Protein AF-A0A0P9V707-F1 (afdb_monomer_lite)

Structure (mmCIF, N/CA/C/O backbone):
data_AF-A0A0P9V707-F1
#
_entry.id   AF-A0A0P9V707-F1
#
loop_
_atom_site.group_PDB
_atom_site.id
_atom_site.type_symbol
_atom_site.label_atom_id
_atom_site.label_alt_id
_atom_site.label_comp_id
_atom_site.label_asym_id
_atom_site.label_entity_id
_atom_site.label_seq_id
_atom_site.pdbx_PDB_ins_code
_atom_site.Cartn_x
_atom_site.Cartn_y
_atom_site.Cartn_z
_atom_site.occupancy
_atom_site.B_iso_or_equiv
_atom_site.auth_seq_id
_atom_site.auth_comp_id
_atom_site.auth_asym_id
_atom_site.auth_atom_id
_atom_site.pdbx_PDB_model_num
ATOM 1 N N . MET A 1 1 ? -12.003 -4.821 23.068 1.00 91.75 1 MET A N 1
ATOM 2 C CA . MET A 1 1 ? -12.673 -5.001 24.377 1.00 91.75 1 MET A CA 1
ATOM 3 C C . MET A 1 1 ? -11.813 -5.933 25.194 1.00 91.75 1 MET A C 1
ATOM 5 O O . MET A 1 1 ? -11.559 -7.042 24.740 1.00 91.75 1 MET A O 1
ATOM 9 N N . TRP A 1 2 ? -11.342 -5.478 26.345 1.00 95.31 2 TRP A N 1
ATOM 10 C CA . TRP A 1 2 ? -10.445 -6.241 27.209 1.00 95.31 2 TRP A CA 1
ATOM 11 C C . TRP A 1 2 ? -11.235 -6.657 28.450 1.00 95.31 2 TRP A C 1
ATOM 13 O O . TRP A 1 2 ? -11.567 -5.809 29.276 1.00 95.31 2 TRP A O 1
ATOM 23 N N . LEU A 1 3 ? -11.632 -7.931 28.510 1.00 96.44 3 LEU A N 1
ATOM 24 C CA . LEU A 1 3 ? -12.483 -8.470 29.575 1.00 96.44 3 LEU A CA 1
ATOM 25 C C . LEU A 1 3 ? -11.678 -8.674 30.863 1.00 96.44 3 LEU A C 1
ATOM 27 O O . LEU A 1 3 ? -10.551 -9.163 30.809 1.00 96.44 3 LEU A O 1
ATOM 31 N N . ASP A 1 4 ? -12.280 -8.357 32.008 1.00 97.06 4 ASP A N 1
ATOM 32 C CA . ASP A 1 4 ? -11.715 -8.641 33.326 1.00 97.06 4 ASP A CA 1
ATOM 33 C C . ASP A 1 4 ? -12.322 -9.949 33.874 1.00 97.06 4 ASP A C 1
ATOM 35 O O . ASP A 1 4 ? -13.509 -9.981 34.223 1.00 97.06 4 ASP A O 1
ATOM 39 N N . PRO A 1 5 ? -11.544 -11.046 33.953 1.00 95.62 5 PRO A N 1
ATOM 40 C CA . PRO A 1 5 ? -12.063 -12.341 34.379 1.00 95.62 5 PRO A CA 1
ATOM 41 C C . PRO A 1 5 ? -12.534 -12.345 35.841 1.00 95.62 5 PRO A C 1
ATOM 43 O O . PRO A 1 5 ? -13.481 -13.061 36.165 1.00 95.62 5 PRO A O 1
ATOM 46 N N . ALA A 1 6 ? -11.934 -11.532 36.718 1.00 96.00 6 ALA A N 1
ATOM 47 C CA . ALA A 1 6 ? -12.340 -11.457 38.119 1.00 96.00 6 ALA A CA 1
ATOM 48 C C . ALA A 1 6 ? -13.703 -10.765 38.255 1.00 96.00 6 ALA A C 1
ATOM 50 O O . ALA A 1 6 ? -14.586 -11.253 38.963 1.00 96.00 6 ALA A O 1
ATOM 51 N N . LYS A 1 7 ? -13.910 -9.664 37.521 1.00 94.44 7 LYS A N 1
ATOM 52 C CA . LYS A 1 7 ? -15.205 -8.965 37.504 1.00 94.44 7 LYS A CA 1
ATOM 53 C C . LYS A 1 7 ? -16.296 -9.803 36.851 1.00 94.44 7 LYS A C 1
ATOM 55 O O . LYS A 1 7 ? -17.400 -9.859 37.383 1.00 94.44 7 LYS A O 1
ATOM 60 N N . LEU A 1 8 ? -15.991 -10.497 35.753 1.00 94.31 8 LEU A N 1
ATOM 61 C CA . LEU A 1 8 ? -16.928 -11.436 35.130 1.00 94.31 8 LEU A CA 1
ATOM 62 C C . LEU A 1 8 ? -17.398 -12.506 36.125 1.00 94.31 8 LEU A C 1
ATOM 64 O O . LEU A 1 8 ? -18.603 -12.714 36.268 1.00 94.31 8 LEU A O 1
ATOM 68 N N . ASN A 1 9 ? -16.472 -13.110 36.876 1.00 94.56 9 ASN A N 1
ATOM 69 C CA . ASN A 1 9 ? -16.807 -14.114 37.885 1.00 94.56 9 ASN A CA 1
ATOM 70 C C . ASN A 1 9 ? -17.703 -13.554 39.008 1.00 94.56 9 ASN A C 1
ATOM 72 O O . ASN A 1 9 ? -18.677 -14.200 39.389 1.00 94.56 9 ASN A O 1
ATOM 76 N N . ASN A 1 10 ? -17.440 -12.331 39.487 1.00 92.88 10 ASN A N 1
ATOM 77 C CA . ASN A 1 10 ? -18.252 -11.689 40.533 1.00 92.88 10 ASN A CA 1
ATOM 78 C C . ASN A 1 10 ? -19.725 -11.507 40.131 1.00 92.88 10 ASN A C 1
ATOM 80 O O . ASN A 1 10 ? -20.610 -11.620 40.976 1.00 92.88 10 ASN A O 1
ATOM 84 N N . PHE A 1 11 ? -20.001 -11.271 38.845 1.00 92.25 11 PHE A N 1
ATOM 85 C CA . PHE A 1 11 ? -21.366 -11.142 38.322 1.00 92.25 11 PHE A CA 1
ATOM 86 C C . PHE A 1 11 ? -21.957 -12.463 37.786 1.00 92.25 11 PHE A C 1
ATOM 88 O O . PHE A 1 11 ? -23.084 -12.471 37.274 1.00 92.25 11 PHE A O 1
ATOM 95 N N . GLN A 1 12 ? -21.223 -13.576 37.930 1.00 93.06 12 GLN A N 1
ATOM 96 C CA . GLN A 1 12 ? -21.503 -14.883 37.318 1.00 93.06 12 GLN A CA 1
ATOM 97 C C . GLN A 1 12 ? -21.740 -14.784 35.803 1.00 93.06 12 GLN A C 1
ATOM 99 O O . GLN A 1 12 ? -22.711 -15.326 35.278 1.00 93.06 12 GLN A O 1
ATOM 104 N N . LEU A 1 13 ? -20.877 -14.037 35.115 1.00 94.88 13 LEU A N 1
ATOM 105 C CA . LEU A 1 13 ? -20.903 -13.860 33.667 1.00 94.88 13 LEU A CA 1
ATOM 106 C C . LEU A 1 13 ? -19.722 -14.580 33.021 1.00 94.88 13 LEU A C 1
ATOM 108 O O . LEU A 1 13 ? -18.631 -14.670 33.583 1.00 94.88 13 LEU A O 1
ATOM 112 N N . THR A 1 14 ? -19.929 -15.047 31.798 1.00 95.94 14 THR A N 1
ATOM 113 C CA . THR A 1 14 ? -18.905 -15.678 30.967 1.00 95.94 14 THR A CA 1
ATOM 114 C C . THR A 1 14 ? -18.600 -14.825 29.731 1.00 95.94 14 THR A C 1
ATOM 116 O O . THR A 1 14 ? -19.408 -13.981 29.327 1.00 95.94 14 THR A O 1
ATOM 119 N N . PRO A 1 15 ? -17.465 -15.058 29.046 1.00 95.88 15 PRO A N 1
ATOM 120 C CA . PRO A 1 15 ? -17.210 -14.439 27.744 1.00 95.88 15 PRO A CA 1
ATOM 121 C C . PRO A 1 15 ? -18.298 -14.735 26.695 1.00 95.88 15 PRO A C 1
ATOM 123 O O . PRO A 1 15 ? -18.502 -13.937 25.779 1.00 95.88 15 PRO A O 1
ATOM 126 N N . VAL A 1 16 ? -19.015 -15.859 26.827 1.00 96.50 16 VAL A N 1
ATOM 127 C CA . VAL A 1 16 ? -20.132 -16.222 25.942 1.00 96.50 16 VAL A CA 1
ATOM 128 C C . VAL A 1 16 ? -21.313 -15.273 26.143 1.00 96.50 16 VAL A C 1
ATOM 130 O O . VAL A 1 16 ? -21.873 -14.795 25.158 1.00 96.50 16 VAL A O 1
ATOM 133 N N . ASP A 1 17 ? -21.638 -14.925 27.390 1.00 95.31 17 ASP A N 1
ATOM 134 C CA . ASP A 1 17 ? -22.709 -13.970 27.702 1.00 95.31 17 ASP A CA 1
ATOM 135 C C . ASP A 1 17 ? -22.404 -12.591 27.118 1.00 95.31 17 ASP A C 1
ATOM 137 O O . ASP A 1 17 ? -23.260 -11.967 26.490 1.00 95.31 17 ASP A O 1
ATOM 141 N N . VAL A 1 18 ? -21.147 -12.151 27.237 1.00 95.88 18 VAL A N 1
ATOM 142 C CA . VAL A 1 18 ? -20.686 -10.891 26.644 1.00 95.88 18 VAL A CA 1
ATOM 143 C C . VAL A 1 18 ? -20.820 -10.916 25.120 1.00 95.88 18 VAL A C 1
ATOM 145 O O . VAL A 1 18 ? -21.395 -9.996 24.536 1.00 95.88 18 VAL A O 1
ATOM 148 N N . LYS A 1 19 ? -20.347 -11.983 24.463 1.00 96.38 19 LYS A N 1
ATOM 149 C CA . LYS A 1 19 ? -20.482 -12.154 23.007 1.00 96.38 19 LYS A CA 1
ATOM 150 C C . LYS A 1 19 ? -21.950 -12.103 22.567 1.00 96.38 19 LYS A C 1
ATOM 152 O O . LYS A 1 19 ? -22.272 -11.423 21.589 1.00 96.38 19 LYS A O 1
ATOM 157 N N . ASN A 1 20 ? -22.834 -12.798 23.280 1.00 96.44 20 ASN A N 1
ATOM 158 C CA . ASN A 1 20 ? -24.262 -12.841 22.973 1.00 96.44 20 ASN A CA 1
ATOM 159 C C . ASN A 1 20 ? -24.915 -11.464 23.142 1.00 96.44 20 ASN A C 1
ATOM 161 O O . ASN A 1 20 ? -25.634 -11.018 22.249 1.00 96.44 20 ASN A O 1
ATOM 165 N N . ALA A 1 21 ? -24.606 -10.752 24.230 1.00 95.44 21 ALA A N 1
ATOM 166 C CA . ALA A 1 21 ? -25.118 -9.409 24.479 1.00 95.44 21 ALA A CA 1
ATOM 167 C C . ALA A 1 21 ? -24.695 -8.413 23.388 1.00 95.44 21 ALA A C 1
ATOM 169 O O . ALA A 1 21 ? -25.530 -7.655 22.891 1.00 95.44 21 ALA A O 1
ATOM 170 N N . ILE A 1 22 ? -23.427 -8.457 22.961 1.00 94.88 22 ILE A N 1
ATOM 171 C CA . ILE A 1 22 ? -22.922 -7.620 21.865 1.00 94.88 22 ILE A CA 1
ATOM 172 C C . ILE A 1 22 ? -23.641 -7.952 20.559 1.00 94.88 22 ILE A C 1
ATOM 174 O O . ILE A 1 22 ? -24.108 -7.045 19.875 1.00 94.88 22 ILE A O 1
ATOM 178 N N . THR A 1 23 ? -23.769 -9.236 20.223 1.00 94.44 23 THR A N 1
ATOM 179 C CA . THR A 1 23 ? -24.415 -9.671 18.973 1.00 94.44 23 THR A CA 1
ATOM 180 C C . THR A 1 23 ? -25.894 -9.278 18.932 1.00 94.44 23 THR A C 1
ATOM 182 O O . THR A 1 23 ? -26.398 -8.918 17.875 1.00 94.44 23 THR A O 1
ATOM 185 N N . ALA A 1 24 ? -26.585 -9.296 20.076 1.00 93.50 24 ALA A N 1
ATOM 186 C CA . ALA A 1 24 ? -27.997 -8.932 20.175 1.00 93.50 24 ALA A CA 1
ATOM 187 C C . ALA A 1 24 ? -28.253 -7.413 20.155 1.00 93.50 24 ALA A C 1
ATOM 189 O O . ALA A 1 24 ? -29.315 -6.973 19.713 1.00 93.50 24 ALA A O 1
ATOM 190 N N . GLN A 1 25 ? -27.314 -6.602 20.655 1.00 94.06 25 GLN A N 1
ATOM 191 C CA . GLN A 1 25 ? -27.505 -5.152 20.805 1.00 94.06 25 GLN A CA 1
ATOM 192 C C . GLN A 1 25 ? -26.803 -4.322 19.727 1.00 94.06 25 GLN A C 1
ATOM 194 O O . GLN A 1 25 ? -27.284 -3.240 19.401 1.00 94.06 25 GLN A O 1
ATOM 199 N N . ASN A 1 26 ? -25.723 -4.825 19.127 1.00 94.38 26 ASN A N 1
ATOM 200 C CA . ASN A 1 26 ? -25.044 -4.190 17.998 1.00 94.38 26 ASN A CA 1
ATOM 201 C C . ASN A 1 26 ? -25.604 -4.698 16.658 1.00 94.38 26 ASN A C 1
ATOM 203 O O . ASN A 1 26 ? -24.919 -5.365 15.880 1.00 94.38 26 ASN A O 1
ATOM 207 N N . VAL A 1 27 ? -26.876 -4.397 16.399 1.00 91.81 27 VAL A N 1
ATOM 208 C CA . VAL A 1 27 ? -27.614 -4.862 15.217 1.00 91.81 27 VAL A CA 1
ATOM 209 C C . VAL A 1 27 ? -28.066 -3.700 14.344 1.00 91.81 27 VAL A C 1
ATOM 211 O O . VAL A 1 27 ? -28.299 -2.595 14.825 1.00 91.81 27 VAL A O 1
ATOM 214 N N . GLN A 1 28 ? -28.224 -3.970 13.049 1.00 89.31 28 GLN A N 1
ATOM 215 C CA . GLN A 1 28 ? -28.892 -3.067 12.118 1.00 89.31 28 GLN A CA 1
ATOM 216 C C . GLN A 1 28 ? -30.263 -3.656 11.789 1.00 89.31 28 GLN A C 1
ATOM 218 O O . GLN A 1 28 ? -30.340 -4.718 11.175 1.00 89.31 28 GLN A O 1
ATOM 223 N N . VAL A 1 29 ? -31.338 -2.979 12.196 1.00 88.44 29 VAL A N 1
ATOM 224 C CA . VAL A 1 29 ? -32.714 -3.442 11.969 1.00 88.44 29 VAL A CA 1
ATOM 225 C C . VAL A 1 29 ? -33.382 -2.570 10.911 1.00 88.44 29 VAL A C 1
ATOM 227 O O . VAL A 1 29 ? -33.585 -1.373 11.118 1.00 88.44 29 VAL A O 1
ATOM 230 N N . SER A 1 30 ? -33.749 -3.176 9.779 1.00 85.94 30 SER A N 1
ATOM 231 C CA . SER A 1 30 ? -34.599 -2.523 8.780 1.00 85.94 30 SER A CA 1
ATOM 232 C C . SER A 1 30 ? -36.039 -2.510 9.282 1.00 85.94 30 SER A C 1
ATOM 234 O O . SER A 1 30 ? -36.597 -3.567 9.566 1.00 85.94 30 SER A O 1
ATOM 236 N N . SER A 1 31 ? -36.622 -1.320 9.432 1.00 89.19 31 SER A N 1
ATOM 237 C CA . SER A 1 31 ? -37.960 -1.146 10.023 1.00 89.19 31 SER A CA 1
ATOM 238 C C . SER A 1 31 ? -39.034 -0.765 8.998 1.00 89.19 31 SER A C 1
ATOM 240 O O . SER A 1 31 ? -40.167 -0.484 9.372 1.00 89.19 31 SER A O 1
ATOM 242 N N . GLY A 1 32 ? -38.702 -0.785 7.704 1.00 89.56 32 GLY A N 1
ATOM 243 C CA . GLY A 1 32 ? -39.641 -0.474 6.627 1.00 89.56 32 GLY A CA 1
ATOM 244 C C . GLY A 1 32 ? -39.953 1.020 6.504 1.00 89.56 32 GLY A C 1
ATOM 245 O O . GLY A 1 32 ? -39.118 1.873 6.805 1.00 89.56 32 GLY A O 1
ATOM 246 N N . GLN A 1 33 ? -41.148 1.342 6.007 1.00 91.94 33 GLN A N 1
ATOM 247 C CA . GLN A 1 33 ? -41.580 2.715 5.736 1.00 91.94 33 GLN A CA 1
ATOM 248 C C . GLN A 1 33 ? -43.028 2.927 6.189 1.00 91.94 33 GLN A C 1
ATOM 250 O O . GLN A 1 33 ? -43.887 2.072 5.978 1.00 91.94 33 GLN A O 1
ATOM 255 N N . LEU A 1 34 ? -43.312 4.094 6.763 1.00 90.50 34 LEU A N 1
ATOM 256 C CA . LEU A 1 34 ? -44.667 4.606 6.942 1.00 90.50 34 LEU A CA 1
ATOM 257 C C . LEU A 1 34 ? -45.206 5.035 5.578 1.00 90.50 34 LEU A C 1
ATOM 259 O O . LEU A 1 34 ? -44.536 5.782 4.871 1.00 90.50 34 LEU A O 1
ATOM 263 N N . GLY A 1 35 ? -46.399 4.566 5.206 1.00 89.50 35 GLY A N 1
ATOM 264 C CA . GLY A 1 35 ? -46.999 4.881 3.904 1.00 89.50 35 GLY A CA 1
ATOM 265 C C . GLY A 1 35 ? -46.255 4.279 2.704 1.00 89.50 35 GLY A C 1
ATOM 266 O O . GLY A 1 35 ? -46.368 4.800 1.594 1.00 89.50 35 GLY A O 1
ATOM 267 N N . GLY A 1 36 ? -45.474 3.212 2.918 1.00 89.50 36 GLY A N 1
ATOM 268 C CA . GLY A 1 36 ? -44.902 2.398 1.843 1.00 89.50 36 GLY A CA 1
ATOM 269 C C . GLY A 1 36 ? -45.987 1.680 1.035 1.00 89.50 36 GLY A C 1
ATOM 270 O O . GLY A 1 36 ? -47.073 1.414 1.547 1.00 89.50 36 GLY A O 1
ATOM 271 N N . LEU A 1 37 ? -45.707 1.375 -0.233 1.00 88.00 37 LEU A N 1
ATOM 272 C CA . LEU A 1 37 ? -46.642 0.625 -1.073 1.00 88.00 37 LEU A CA 1
ATOM 273 C C . LEU A 1 37 ? -46.701 -0.858 -0.652 1.00 88.00 37 LEU A C 1
ATOM 275 O O . LEU A 1 37 ? -45.650 -1.431 -0.352 1.00 88.00 37 LEU A O 1
ATOM 279 N N . PRO A 1 38 ? -47.887 -1.499 -0.694 1.00 88.62 38 PRO A N 1
ATOM 280 C CA . PRO A 1 38 ? -49.196 -0.931 -1.043 1.00 88.62 38 PRO A CA 1
ATOM 281 C C . PRO A 1 38 ? -49.786 -0.071 0.091 1.00 88.62 38 PRO A C 1
ATOM 283 O O . PRO A 1 38 ? -49.844 -0.501 1.240 1.00 88.62 38 PRO A O 1
ATOM 286 N N . SER A 1 39 ? -50.251 1.137 -0.244 1.00 89.50 39 SER A N 1
ATOM 287 C CA . SER A 1 39 ? -50.796 2.112 0.710 1.00 89.50 39 SER A CA 1
ATOM 288 C C . SER A 1 39 ? -52.294 2.359 0.496 1.00 89.50 39 SER A C 1
ATOM 290 O O . SER A 1 39 ? -52.856 2.055 -0.557 1.00 89.50 39 SER A O 1
ATOM 292 N N . ILE A 1 40 ? -52.958 2.906 1.518 1.00 92.44 40 ILE A N 1
ATOM 293 C CA . ILE A 1 40 ? -54.360 3.333 1.427 1.00 92.44 40 ILE A CA 1
ATOM 294 C C . ILE A 1 40 ? -54.509 4.552 0.501 1.00 92.44 40 ILE A C 1
ATOM 296 O O . ILE A 1 40 ? -53.619 5.402 0.418 1.00 92.44 40 ILE A O 1
ATOM 300 N N . SER A 1 41 ? -55.651 4.658 -0.185 1.00 89.50 41 SER A N 1
ATOM 301 C CA . SER A 1 41 ? -55.933 5.790 -1.076 1.00 89.50 41 SER A CA 1
ATOM 302 C C . SER A 1 41 ? -55.980 7.106 -0.290 1.00 89.50 41 SER A C 1
ATOM 304 O O . SER A 1 41 ? -56.619 7.181 0.758 1.00 89.50 41 SER A O 1
ATOM 306 N N . GLY A 1 42 ? -55.287 8.135 -0.782 1.00 91.56 42 GLY A N 1
ATOM 307 C CA . GLY A 1 42 ? -55.150 9.427 -0.100 1.00 91.56 42 GLY A CA 1
ATOM 308 C C . GLY A 1 42 ? -53.981 9.532 0.892 1.00 91.56 42 GLY A C 1
ATOM 309 O O . GLY A 1 42 ? -53.845 10.573 1.533 1.00 91.56 42 GLY A O 1
ATOM 310 N N . GLN A 1 43 ? -53.116 8.513 1.016 1.00 92.38 43 GLN A N 1
ATOM 311 C CA . GLN A 1 43 ? -51.897 8.586 1.835 1.00 92.38 43 GLN A CA 1
ATOM 312 C C . GLN A 1 43 ? -50.942 9.679 1.315 1.00 92.38 43 GLN A C 1
ATOM 314 O O . GLN A 1 43 ? -50.370 9.541 0.237 1.00 92.38 43 GLN A O 1
ATOM 319 N N . GLN A 1 44 ? -50.742 10.748 2.096 1.00 91.19 44 GLN A N 1
ATOM 320 C CA . GLN A 1 44 ? -49.883 11.887 1.718 1.00 91.19 44 GLN A CA 1
ATOM 321 C C . GLN A 1 44 ? -48.440 11.788 2.238 1.00 91.19 44 GLN A C 1
ATOM 323 O O . GLN A 1 44 ? -47.547 12.427 1.688 1.00 91.19 44 GLN A O 1
ATOM 328 N N . LEU A 1 45 ? -48.199 11.005 3.297 1.00 91.31 45 LEU A N 1
ATOM 329 C CA . LEU A 1 45 ? -46.878 10.863 3.916 1.00 91.31 45 LEU A CA 1
ATOM 330 C C . LEU A 1 45 ? -46.259 9.507 3.574 1.00 91.31 45 LEU A C 1
ATOM 332 O O . LEU A 1 45 ? -46.828 8.470 3.916 1.00 91.31 45 LEU A O 1
ATOM 336 N N . ASN A 1 46 ? -45.065 9.526 2.985 1.00 92.62 46 ASN A N 1
ATOM 337 C CA . ASN A 1 46 ? -44.169 8.378 2.923 1.00 92.62 46 ASN A CA 1
ATOM 338 C C . ASN A 1 46 ? -42.869 8.724 3.662 1.00 92.62 46 ASN A C 1
ATOM 340 O O . ASN A 1 46 ? -42.224 9.720 3.337 1.00 92.62 46 ASN A O 1
ATOM 344 N N . ALA A 1 47 ? -42.507 7.938 4.676 1.00 92.12 47 ALA A N 1
ATOM 345 C CA . ALA A 1 47 ? -41.302 8.165 5.470 1.00 92.12 47 ALA A CA 1
ATOM 346 C C . ALA A 1 47 ? -40.633 6.842 5.850 1.00 92.12 47 ALA A C 1
ATOM 348 O O . ALA A 1 47 ? -41.293 5.906 6.294 1.00 92.12 47 ALA A O 1
ATOM 349 N N . THR A 1 48 ? -39.308 6.761 5.723 1.00 91.50 48 THR A N 1
ATOM 350 C CA . THR A 1 48 ? -38.556 5.560 6.121 1.00 91.50 48 THR A CA 1
ATOM 351 C C . THR A 1 48 ? -38.398 5.494 7.635 1.00 91.50 48 THR A C 1
ATOM 353 O O . THR A 1 48 ? -37.996 6.470 8.264 1.00 91.50 48 THR A O 1
ATOM 356 N N . ILE A 1 49 ? -38.691 4.334 8.222 1.00 91.12 49 ILE A N 1
ATOM 357 C CA . ILE A 1 49 ? -38.524 4.094 9.653 1.00 91.12 49 ILE A CA 1
ATOM 358 C C . ILE A 1 49 ? -37.085 3.641 9.888 1.00 91.12 49 ILE A C 1
ATOM 360 O O . ILE A 1 49 ? -36.647 2.599 9.393 1.00 91.12 49 ILE A O 1
ATOM 364 N N . ILE A 1 50 ? -36.349 4.424 10.671 1.00 87.50 50 ILE A N 1
ATOM 365 C CA . ILE A 1 50 ? -34.992 4.080 11.088 1.00 87.50 50 ILE A CA 1
ATOM 366 C C . ILE A 1 50 ? -35.088 3.303 12.402 1.00 87.50 50 ILE A C 1
ATOM 368 O O . ILE A 1 50 ? -35.477 3.848 13.433 1.00 87.50 50 ILE A O 1
ATOM 372 N N . GLY A 1 51 ? -34.768 2.010 12.339 1.00 84.88 51 GLY A N 1
ATOM 373 C CA . GLY A 1 51 ? -34.684 1.139 13.510 1.00 84.88 51 GLY A CA 1
ATOM 374 C C . GLY A 1 51 ? -33.361 1.280 14.260 1.00 84.88 51 GLY A C 1
ATOM 375 O O . GLY A 1 51 ? -32.603 2.230 14.063 1.00 84.88 51 GLY A O 1
ATOM 376 N N . LYS A 1 52 ? -33.048 0.287 15.101 1.00 82.25 52 LYS A N 1
ATOM 377 C CA . LYS A 1 52 ? -31.737 0.208 15.760 1.00 82.25 52 LYS A CA 1
ATOM 378 C C . LYS A 1 52 ? -30.616 0.164 14.719 1.00 82.25 52 LYS A C 1
ATOM 380 O O . LYS A 1 52 ? -30.685 -0.609 13.760 1.00 82.25 52 LYS A O 1
ATOM 385 N N . THR A 1 53 ? -29.595 0.981 14.943 1.00 88.81 53 THR A N 1
ATOM 386 C CA . THR A 1 53 ? -28.367 1.032 14.152 1.00 88.81 53 THR A CA 1
ATOM 387 C C . THR A 1 53 ? -27.200 0.449 14.939 1.00 88.81 53 THR A C 1
ATOM 389 O O . THR A 1 53 ? -27.241 0.346 16.168 1.00 88.81 53 THR A O 1
ATOM 392 N N . ARG A 1 54 ? -26.141 0.064 14.219 1.00 93.19 54 ARG A N 1
ATOM 393 C CA . ARG A 1 54 ? -24.898 -0.394 14.848 1.00 93.19 54 ARG A CA 1
ATOM 394 C C . ARG A 1 54 ? -24.299 0.688 15.744 1.00 93.19 54 ARG A C 1
ATOM 396 O O . ARG A 1 54 ? -24.350 1.875 15.425 1.00 93.19 54 ARG A O 1
ATOM 403 N N . LEU A 1 55 ? -23.682 0.241 16.831 1.00 94.19 55 LEU A N 1
ATOM 404 C CA . LEU A 1 55 ? -22.962 1.096 17.767 1.00 94.19 55 LEU A CA 1
ATOM 405 C C . LEU A 1 55 ? -21.688 1.631 17.097 1.00 94.19 55 LEU A C 1
ATOM 407 O O . LEU A 1 55 ? -21.015 0.912 16.358 1.00 94.19 55 LEU A O 1
ATOM 411 N N . GLN A 1 56 ? -21.360 2.891 17.364 1.00 93.75 56 GLN A N 1
ATOM 412 C CA . GLN A 1 56 ? -20.276 3.625 16.706 1.00 93.75 56 GLN A CA 1
ATOM 413 C C . GLN A 1 56 ? -19.185 4.089 17.673 1.00 93.75 56 GLN A C 1
ATOM 415 O O . GLN A 1 56 ? -18.046 4.284 17.258 1.00 93.75 56 GLN A O 1
ATOM 420 N N . THR A 1 57 ? -19.503 4.264 18.957 1.00 95.00 57 THR A N 1
ATOM 421 C CA . THR A 1 57 ? -18.558 4.814 19.940 1.00 95.00 57 THR A CA 1
ATOM 422 C C . THR A 1 57 ? -18.241 3.817 21.047 1.00 95.00 57 THR A C 1
ATOM 424 O O . THR A 1 57 ? -19.074 2.994 21.426 1.00 95.00 57 THR A O 1
ATOM 427 N N . ALA A 1 58 ? -17.038 3.913 21.620 1.00 94.62 58 ALA A N 1
ATOM 428 C CA . ALA A 1 58 ? -16.643 3.084 22.760 1.00 94.62 58 ALA A CA 1
ATOM 429 C C . ALA A 1 58 ? -17.613 3.229 23.947 1.00 94.62 58 ALA A C 1
ATOM 431 O O . ALA A 1 58 ? -17.896 2.253 24.634 1.00 94.62 58 ALA A O 1
ATOM 432 N N . GLU A 1 59 ? -18.181 4.420 24.148 1.00 94.44 59 GLU A N 1
ATOM 433 C CA . GLU A 1 59 ? -19.187 4.669 25.180 1.00 94.44 59 GLU A CA 1
ATOM 434 C C . GLU A 1 59 ? -20.492 3.900 24.923 1.00 94.44 59 GLU A C 1
ATOM 436 O O . GLU A 1 59 ? -21.040 3.283 25.838 1.00 94.44 59 GLU A O 1
ATOM 441 N N . GLN A 1 60 ? -20.967 3.870 23.674 1.00 94.62 60 GLN A N 1
ATOM 442 C CA . GLN A 1 60 ? -22.135 3.075 23.288 1.00 94.62 60 GLN A CA 1
ATOM 443 C C . GLN A 1 60 ? -21.898 1.580 23.528 1.00 94.62 60 GLN A C 1
ATOM 445 O O . GLN A 1 60 ? -22.760 0.910 24.094 1.00 94.62 60 GLN A O 1
ATOM 450 N N . PHE A 1 61 ? -20.713 1.068 23.181 1.00 95.81 61 PHE A N 1
ATOM 451 C CA . PHE A 1 61 ? -20.329 -0.311 23.497 1.00 95.81 61 PHE A CA 1
ATOM 452 C C . PHE A 1 61 ? -20.231 -0.555 25.010 1.00 95.81 61 PHE A C 1
ATOM 454 O O . PHE A 1 61 ? -20.719 -1.567 25.502 1.00 95.81 61 PHE A O 1
ATOM 461 N N . GLY A 1 62 ? -19.661 0.374 25.778 1.00 95.19 62 GLY A N 1
ATOM 462 C CA . GLY A 1 62 ? -19.576 0.271 27.238 1.00 95.19 62 GLY A CA 1
ATOM 463 C C . GLY A 1 62 ? -20.943 0.232 27.926 1.00 95.19 62 GLY A C 1
ATOM 464 O O . GLY A 1 62 ? -21.081 -0.369 28.991 1.00 95.19 62 GLY A O 1
ATOM 465 N N . ASN A 1 63 ? -21.963 0.824 27.304 1.00 95.81 63 ASN A N 1
ATOM 466 C CA . ASN A 1 63 ? -23.338 0.823 27.793 1.00 95.81 63 ASN A CA 1
ATOM 467 C C . ASN A 1 63 ? -24.164 -0.404 27.367 1.00 95.81 63 ASN A C 1
ATOM 469 O O . ASN A 1 63 ? -25.341 -0.467 27.722 1.00 95.81 63 ASN A O 1
ATOM 473 N N . ILE A 1 64 ? -23.571 -1.380 26.665 1.00 95.69 64 ILE A N 1
ATOM 474 C CA . ILE A 1 64 ? -24.236 -2.651 26.345 1.00 95.69 64 ILE A CA 1
ATOM 475 C C . ILE A 1 64 ? -24.688 -3.324 27.636 1.00 95.69 64 ILE A C 1
ATOM 477 O O . ILE A 1 64 ? -23.913 -3.500 28.578 1.00 95.69 64 ILE A O 1
ATOM 481 N N . PHE A 1 65 ? -25.957 -3.708 27.655 1.00 95.19 65 PHE A N 1
ATOM 482 C CA . PHE A 1 65 ? -26.592 -4.335 28.798 1.00 95.19 65 PHE A CA 1
ATOM 483 C C . PHE A 1 65 ? -26.211 -5.818 28.892 1.00 95.19 65 PHE A C 1
ATOM 485 O O . PHE A 1 65 ? -26.355 -6.534 27.903 1.00 95.19 65 PHE A O 1
ATOM 492 N N . LEU A 1 66 ? -25.751 -6.295 30.052 1.00 94.81 66 LEU A N 1
ATOM 493 C CA . LEU A 1 66 ? -25.391 -7.707 30.242 1.00 94.81 66 LEU A CA 1
ATOM 494 C C . LEU A 1 66 ? -26.424 -8.462 31.081 1.00 94.81 66 LEU A C 1
ATOM 496 O O . LEU A 1 66 ? -26.898 -9.514 30.661 1.00 94.81 66 LEU A O 1
ATOM 500 N N . LYS A 1 67 ? -26.777 -7.941 32.261 1.00 92.50 67 LYS A N 1
ATOM 501 C CA . LYS A 1 67 ? -27.644 -8.632 33.231 1.00 92.50 67 LYS A CA 1
ATOM 502 C C . LYS A 1 67 ? -28.313 -7.643 34.186 1.00 92.50 67 LYS A C 1
ATOM 504 O O . LYS A 1 67 ? -27.727 -6.615 34.517 1.00 92.50 67 LYS A O 1
ATOM 509 N N . VAL A 1 68 ? -29.529 -7.964 34.641 1.00 93.31 68 VAL A N 1
ATOM 510 C CA . VAL A 1 68 ? -30.153 -7.332 35.820 1.00 93.31 68 VAL A CA 1
ATOM 511 C C . VAL A 1 68 ? -29.929 -8.272 37.005 1.00 93.31 68 VAL A C 1
ATOM 513 O O . VAL A 1 68 ? -30.201 -9.469 36.894 1.00 93.31 68 VAL A O 1
ATOM 516 N N . ASN A 1 69 ? -29.428 -7.759 38.121 1.00 88.44 69 ASN A N 1
ATOM 517 C CA . ASN A 1 69 ? -29.312 -8.511 39.366 1.00 88.44 69 ASN A CA 1
ATOM 518 C C . ASN A 1 69 ? -30.667 -8.596 40.086 1.00 88.44 69 ASN A C 1
ATOM 520 O O . ASN A 1 69 ? -31.614 -7.876 39.773 1.00 88.44 69 ASN A O 1
ATOM 524 N N . THR A 1 70 ? -30.770 -9.471 41.083 1.00 86.81 70 THR A N 1
ATOM 525 C CA . THR A 1 70 ? -32.009 -9.674 41.857 1.00 86.81 70 THR A CA 1
ATOM 526 C C . THR A 1 70 ? -32.463 -8.437 42.634 1.00 86.81 70 THR A C 1
ATOM 528 O O . THR A 1 70 ? -33.636 -8.325 42.965 1.00 86.81 70 THR A O 1
ATOM 531 N N . ASP A 1 71 ? -31.551 -7.507 42.910 1.00 88.00 71 ASP A N 1
ATOM 532 C CA . ASP A 1 71 ? -31.808 -6.222 43.567 1.00 88.00 71 ASP A CA 1
ATOM 533 C C . ASP A 1 71 ? -32.229 -5.104 42.587 1.00 88.00 71 ASP A C 1
ATOM 535 O O . ASP A 1 71 ? -32.441 -3.966 42.998 1.00 88.00 71 ASP A O 1
ATOM 539 N N . GLY A 1 72 ? -32.342 -5.407 41.288 1.00 88.19 72 GLY A N 1
ATOM 540 C CA . GLY A 1 72 ? -32.657 -4.439 40.236 1.00 88.19 72 GLY A CA 1
ATOM 541 C C . GLY A 1 72 ? -31.449 -3.659 39.706 1.00 88.19 72 GLY A C 1
ATOM 542 O O . GLY A 1 72 ? -31.602 -2.874 38.766 1.00 88.19 72 GLY A O 1
ATOM 543 N N . SER A 1 73 ? -30.246 -3.879 40.250 1.00 90.50 73 SER A N 1
ATOM 544 C CA . SER A 1 73 ? -29.029 -3.260 39.722 1.00 90.50 73 SER A CA 1
ATOM 545 C C . SER A 1 73 ? -28.687 -3.811 38.333 1.00 90.50 73 SER A C 1
ATOM 547 O O . SER A 1 73 ? -28.920 -4.977 38.012 1.00 90.50 73 SER A O 1
ATOM 549 N N . GLN A 1 74 ? -28.169 -2.941 37.469 1.00 93.56 74 GLN A N 1
ATOM 550 C CA . GLN A 1 74 ? -27.877 -3.249 36.071 1.00 93.56 74 GLN A CA 1
ATOM 551 C C . GLN A 1 74 ? -26.376 -3.406 35.868 1.00 93.56 74 GLN A C 1
ATOM 553 O O . GLN A 1 74 ? -25.622 -2.489 36.180 1.00 93.56 74 GLN A O 1
ATOM 558 N N . VAL A 1 75 ? -25.962 -4.527 35.281 1.00 94.62 75 VAL A N 1
ATOM 559 C CA . VAL A 1 75 ? -24.574 -4.779 34.890 1.00 94.62 75 VAL A CA 1
ATOM 560 C C . VAL A 1 75 ? -24.414 -4.458 33.409 1.00 94.62 75 VAL A C 1
ATOM 562 O O . VAL A 1 75 ? -25.115 -5.014 32.557 1.00 94.62 75 VAL A O 1
ATOM 565 N N . ARG A 1 76 ? -23.486 -3.557 33.096 1.00 95.62 76 ARG A N 1
ATOM 566 C CA . ARG A 1 76 ? -23.134 -3.139 31.736 1.00 95.62 76 ARG A CA 1
ATOM 567 C C . ARG A 1 76 ? -21.750 -3.646 31.353 1.00 95.62 76 ARG A C 1
ATOM 569 O O . ARG A 1 76 ? -20.946 -4.025 32.201 1.00 95.62 76 ARG A O 1
ATOM 576 N N . LEU A 1 77 ? -21.435 -3.607 30.061 1.00 95.69 77 LEU A N 1
ATOM 577 C CA . LEU A 1 77 ? -20.139 -4.068 29.562 1.00 95.69 77 LEU A CA 1
ATOM 578 C C . LEU A 1 77 ? -18.957 -3.327 30.199 1.00 95.69 77 LEU A C 1
ATOM 580 O O . LEU A 1 77 ? -17.958 -3.957 30.534 1.00 95.69 77 LEU A O 1
ATOM 584 N N . LYS A 1 78 ? -19.088 -2.017 30.431 1.00 96.06 78 LYS A N 1
ATOM 585 C CA . LYS A 1 78 ? -18.063 -1.208 31.110 1.00 96.06 78 LYS A CA 1
ATOM 586 C C . LYS A 1 78 ? -17.752 -1.661 32.544 1.00 96.06 78 LYS A C 1
ATOM 588 O O . LYS A 1 78 ? -16.674 -1.360 33.048 1.00 96.06 78 LYS A O 1
ATOM 593 N N . ASP A 1 79 ? -18.668 -2.381 33.194 1.00 95.12 79 ASP A N 1
ATOM 594 C CA . ASP A 1 79 ? -18.487 -2.844 34.573 1.00 95.12 79 ASP A CA 1
ATOM 595 C C . ASP A 1 79 ? -17.601 -4.097 34.635 1.00 95.12 79 ASP A C 1
ATOM 597 O O . ASP A 1 79 ? -17.010 -4.382 35.672 1.00 95.12 79 ASP A O 1
ATOM 601 N N . VAL A 1 80 ? -17.458 -4.826 33.520 1.00 95.69 80 VAL A N 1
ATOM 602 C CA . VAL A 1 80 ? -16.699 -6.089 33.432 1.00 95.69 80 VAL A CA 1
ATOM 603 C C . VAL A 1 80 ? -15.596 -6.083 32.370 1.00 95.69 80 VAL A C 1
ATOM 605 O O . VAL A 1 80 ? -14.872 -7.067 32.227 1.00 95.69 80 VAL A O 1
ATOM 608 N N . ALA A 1 81 ? -15.455 -5.000 31.606 1.00 96.00 81 ALA A N 1
ATOM 609 C CA . ALA A 1 81 ? -14.477 -4.892 30.535 1.00 96.00 81 ALA A CA 1
ATOM 610 C C . ALA A 1 81 ? -14.043 -3.446 30.288 1.00 96.00 81 ALA A C 1
ATOM 612 O O . ALA A 1 81 ? -14.842 -2.513 30.362 1.00 96.00 81 ALA A O 1
ATOM 613 N N . THR A 1 82 ? -12.791 -3.276 29.869 1.00 96.25 82 THR A N 1
ATOM 614 C CA . THR A 1 82 ? -12.328 -2.020 29.280 1.00 96.25 82 THR A CA 1
ATOM 615 C C . THR A 1 82 ? -12.755 -1.978 27.814 1.00 96.25 82 THR A C 1
ATOM 617 O O . THR A 1 82 ? -12.503 -2.909 27.037 1.00 96.25 82 THR A O 1
ATOM 620 N N . VAL A 1 83 ? -13.413 -0.890 27.417 1.00 95.81 83 VAL A N 1
ATOM 621 C CA . VAL A 1 83 ? -13.895 -0.671 26.050 1.00 95.81 83 VAL A CA 1
ATOM 622 C C . VAL A 1 83 ? -13.177 0.534 25.463 1.00 95.81 83 VAL A C 1
ATOM 624 O O . VAL A 1 83 ? -13.150 1.604 26.059 1.00 95.81 83 VAL A O 1
ATOM 627 N N . GLY A 1 84 ? -12.591 0.355 24.286 1.00 94.56 84 GLY A N 1
ATOM 628 C CA . GLY A 1 84 ? -11.814 1.381 23.609 1.00 94.56 84 GLY A CA 1
ATOM 629 C C . GLY A 1 84 ? -11.435 0.939 22.205 1.00 94.56 84 GLY A C 1
ATOM 630 O O . GLY A 1 84 ? -11.580 -0.237 21.854 1.00 94.56 84 GLY A O 1
ATOM 631 N N . LEU A 1 85 ? -10.971 1.902 21.415 1.00 94.50 85 LEU A N 1
ATOM 632 C CA . LEU A 1 85 ? -10.380 1.644 20.110 1.00 94.50 85 LEU A CA 1
ATOM 633 C C . LEU A 1 85 ? -8.966 1.093 20.305 1.00 94.50 85 LEU A C 1
ATOM 635 O O . LEU A 1 85 ? -8.215 1.563 21.156 1.00 94.50 85 LEU A O 1
ATOM 639 N N . GLY A 1 86 ? -8.624 0.081 19.523 1.00 91.81 86 GLY A N 1
ATOM 640 C CA . GLY A 1 86 ? -7.330 -0.582 19.554 1.00 91.81 86 GLY A CA 1
ATOM 641 C C . GLY A 1 86 ? -7.060 -1.259 18.219 1.00 91.81 86 GLY A C 1
ATOM 642 O O . GLY A 1 86 ? -7.922 -1.263 17.338 1.00 91.81 86 GLY A O 1
ATOM 643 N N . ALA A 1 87 ? -5.865 -1.821 18.072 1.00 89.81 87 ALA A N 1
ATOM 644 C CA . ALA A 1 87 ? -5.535 -2.617 16.901 1.00 89.81 87 ALA A CA 1
ATOM 645 C C . ALA A 1 87 ? -6.344 -3.923 16.903 1.00 89.81 87 ALA A C 1
ATOM 647 O O . ALA A 1 87 ? -6.661 -4.468 17.963 1.00 89.81 87 ALA A O 1
ATOM 648 N N . GLU A 1 88 ? -6.655 -4.440 15.715 1.00 89.75 88 GLU A N 1
ATOM 649 C CA . GLU A 1 88 ? -7.237 -5.780 15.570 1.00 89.75 88 GLU A CA 1
ATOM 650 C C . GLU A 1 88 ? -6.271 -6.856 16.088 1.00 89.75 88 GLU A C 1
ATOM 652 O O . GLU A 1 88 ? -6.679 -7.806 16.754 1.00 89.75 88 GLU A O 1
ATOM 657 N N . ASN A 1 89 ? -4.976 -6.666 15.826 1.00 90.12 89 ASN A N 1
ATOM 658 C CA . ASN A 1 89 ? -3.895 -7.535 16.260 1.00 90.12 89 ASN A CA 1
ATOM 659 C C . ASN A 1 89 ? -2.664 -6.690 16.640 1.00 90.12 89 ASN A C 1
ATOM 661 O O . ASN A 1 89 ? -2.373 -5.685 15.996 1.00 90.12 89 ASN A O 1
ATOM 665 N N . TYR A 1 90 ? -1.945 -7.119 17.677 1.00 89.88 90 TYR A N 1
ATOM 666 C CA . TYR A 1 90 ? -0.734 -6.488 18.211 1.00 89.88 90 TYR A CA 1
ATOM 667 C C . TYR A 1 90 ? 0.546 -7.290 17.900 1.00 89.88 90 TYR A C 1
ATOM 669 O O . TYR A 1 90 ? 1.585 -7.065 18.511 1.00 89.88 90 TYR A O 1
ATOM 677 N N . SER A 1 91 ? 0.491 -8.250 16.969 1.00 88.50 91 SER A N 1
ATOM 678 C CA . SER A 1 91 ? 1.616 -9.132 16.622 1.00 88.50 91 SER A CA 1
ATOM 679 C C . SER A 1 91 ? 2.757 -8.447 15.873 1.00 88.50 91 SER A C 1
ATOM 681 O O . SER A 1 91 ? 3.819 -9.042 15.709 1.00 88.50 91 SER A O 1
ATOM 683 N N . THR A 1 92 ? 2.537 -7.239 15.359 1.00 85.94 92 THR A N 1
ATOM 684 C CA . THR A 1 92 ? 3.513 -6.524 14.539 1.00 85.94 92 THR A CA 1
ATOM 685 C C . THR A 1 92 ? 3.701 -5.124 15.091 1.00 85.94 92 THR A C 1
ATOM 687 O O . THR A 1 92 ? 2.760 -4.335 15.113 1.00 85.94 92 THR A O 1
ATOM 690 N N . ASP A 1 93 ? 4.929 -4.825 15.499 1.00 88.12 93 ASP A N 1
ATOM 691 C CA . ASP A 1 93 ? 5.375 -3.471 15.800 1.00 88.12 93 ASP A CA 1
ATOM 692 C C . ASP A 1 93 ? 6.173 -2.950 14.601 1.00 88.12 93 ASP A C 1
ATOM 694 O O . ASP A 1 93 ? 7.108 -3.602 14.138 1.00 88.12 93 ASP A O 1
ATOM 698 N N . SER A 1 94 ? 5.750 -1.823 14.035 1.00 89.56 94 SER A N 1
ATOM 699 C CA . SER A 1 94 ? 6.361 -1.231 12.843 1.00 89.56 94 SER A CA 1
ATOM 700 C C . SER A 1 94 ? 6.973 0.111 13.201 1.00 89.56 94 SER A C 1
ATOM 702 O O . SER A 1 94 ? 6.311 0.998 13.738 1.00 89.56 94 SER A O 1
ATOM 704 N N . GLN A 1 95 ? 8.255 0.261 12.888 1.00 92.94 95 GLN A N 1
ATOM 705 C CA . GLN A 1 95 ? 9.008 1.474 13.165 1.00 92.94 95 GLN A CA 1
ATOM 706 C C . GLN A 1 95 ? 9.801 1.897 11.933 1.00 92.94 95 GLN A C 1
ATOM 708 O O . GLN A 1 95 ? 10.256 1.064 11.150 1.00 92.94 95 GLN A O 1
ATOM 713 N N . PHE A 1 96 ? 9.980 3.203 11.782 1.00 93.25 96 PHE A N 1
ATOM 714 C CA . PHE A 1 96 ? 10.851 3.802 10.780 1.00 93.25 96 PHE A CA 1
ATOM 715 C C . PHE A 1 96 ? 11.774 4.794 11.487 1.00 93.25 96 PHE A C 1
ATOM 717 O O . PHE A 1 96 ? 11.294 5.695 12.176 1.00 93.25 96 PHE A O 1
ATOM 724 N N . ASP A 1 97 ? 13.090 4.589 11.383 1.00 91.19 97 ASP A N 1
ATOM 725 C CA . ASP A 1 97 ? 14.116 5.354 12.110 1.00 91.19 97 ASP A CA 1
ATOM 726 C C . ASP A 1 97 ? 13.830 5.496 13.622 1.00 91.19 97 ASP A C 1
ATOM 728 O O . ASP A 1 97 ? 13.957 6.573 14.209 1.00 91.19 97 ASP A O 1
ATOM 732 N N . GLY A 1 98 ? 13.382 4.406 14.257 1.00 91.81 98 GLY A N 1
ATOM 733 C CA . GLY A 1 98 ? 13.062 4.359 15.692 1.00 91.81 98 GLY A CA 1
ATOM 734 C C . GLY A 1 98 ? 11.789 5.111 16.103 1.00 91.81 98 GLY A C 1
ATOM 735 O O . GLY A 1 98 ? 11.533 5.276 17.294 1.00 91.81 98 GLY A O 1
ATOM 736 N N . LYS A 1 99 ? 10.986 5.587 15.142 1.00 92.69 99 LYS A N 1
ATOM 737 C CA . LYS A 1 99 ? 9.688 6.234 15.387 1.00 92.69 99 LYS A CA 1
ATOM 738 C C . LYS A 1 99 ? 8.538 5.295 15.006 1.00 92.69 99 LYS A C 1
ATOM 740 O O . LYS A 1 99 ? 8.689 4.554 14.032 1.00 92.69 99 LYS A O 1
ATOM 745 N N . PRO A 1 100 ? 7.385 5.348 15.706 1.00 92.44 100 PRO A N 1
ATOM 746 C CA . PRO A 1 100 ? 6.206 4.569 15.335 1.00 92.44 100 PRO A CA 1
ATOM 747 C C . PRO A 1 100 ? 5.803 4.837 13.887 1.00 92.44 100 PRO A C 1
ATOM 749 O O . PRO A 1 100 ? 5.650 5.992 13.483 1.00 92.44 100 PRO A O 1
ATOM 752 N N . ALA A 1 101 ? 5.636 3.773 13.112 1.00 94.19 101 ALA A N 1
ATOM 753 C CA . ALA A 1 101 ? 5.308 3.856 11.701 1.00 94.19 101 ALA A CA 1
ATOM 754 C C . ALA A 1 101 ? 4.267 2.804 11.320 1.00 94.19 101 ALA A C 1
ATOM 756 O O . ALA A 1 101 ? 4.073 1.793 11.987 1.00 94.19 101 ALA A O 1
ATOM 757 N N . SER A 1 102 ? 3.602 3.043 10.199 1.00 92.88 102 SER A N 1
ATOM 758 C CA . SER A 1 102 ? 2.803 2.039 9.508 1.00 92.88 102 SER A CA 1
ATOM 759 C C . SER A 1 102 ? 3.207 2.043 8.040 1.00 92.88 102 SER A C 1
ATOM 761 O O . SER A 1 102 ? 3.856 2.982 7.572 1.00 92.88 102 SER A O 1
ATOM 763 N N . GLY A 1 103 ? 2.865 0.987 7.312 1.00 92.19 103 GLY A N 1
ATOM 764 C CA . GLY A 1 103 ? 3.314 0.824 5.940 1.00 92.19 103 GLY A CA 1
ATOM 765 C C . GLY A 1 103 ? 2.375 -0.026 5.108 1.00 92.19 103 GLY A C 1
ATOM 766 O O . GLY A 1 103 ? 1.606 -0.838 5.619 1.00 92.19 103 GLY A O 1
ATOM 767 N N . LEU A 1 104 ? 2.478 0.164 3.796 1.00 93.56 104 LEU A N 1
ATOM 768 C CA . LEU A 1 104 ? 1.809 -0.647 2.793 1.00 93.56 104 LEU A CA 1
ATOM 769 C C . LEU A 1 104 ? 2.874 -1.314 1.928 1.00 93.56 104 LEU A C 1
ATOM 771 O O . LEU A 1 104 ? 3.672 -0.640 1.277 1.00 93.56 104 LEU A O 1
ATOM 775 N N . ALA A 1 105 ? 2.878 -2.644 1.918 1.00 92.50 105 ALA A N 1
ATOM 776 C CA . ALA A 1 105 ? 3.712 -3.415 1.010 1.00 92.50 105 ALA A CA 1
ATOM 777 C C . ALA A 1 105 ? 2.996 -3.535 -0.338 1.00 92.50 105 ALA A C 1
ATOM 779 O O . ALA A 1 105 ? 2.025 -4.281 -0.474 1.00 92.50 105 ALA A O 1
ATOM 780 N N . ILE A 1 106 ? 3.471 -2.790 -1.334 1.00 94.31 106 ILE A N 1
ATOM 781 C CA . ILE A 1 106 ? 2.865 -2.771 -2.663 1.00 94.31 106 ILE A CA 1
ATOM 782 C C . ILE A 1 106 ? 3.576 -3.788 -3.550 1.00 94.31 106 ILE A C 1
ATOM 784 O O . ILE A 1 106 ? 4.798 -3.773 -3.683 1.00 94.31 106 ILE A O 1
ATOM 788 N N . LYS A 1 107 ? 2.796 -4.678 -4.163 1.00 93.38 107 LYS A N 1
ATOM 789 C CA . LYS A 1 107 ? 3.284 -5.656 -5.137 1.00 93.38 107 LYS A CA 1
ATOM 790 C C . LYS A 1 107 ? 2.746 -5.309 -6.513 1.00 93.38 107 LYS A C 1
ATOM 792 O O . LYS A 1 107 ? 1.581 -4.944 -6.655 1.00 93.38 107 LYS A O 1
ATOM 797 N N . LEU A 1 108 ? 3.606 -5.439 -7.515 1.00 93.12 108 LEU A N 1
ATOM 798 C CA . LEU A 1 108 ? 3.237 -5.215 -8.903 1.00 93.12 108 LEU A CA 1
ATOM 799 C C . LEU A 1 108 ? 2.274 -6.313 -9.368 1.00 93.12 108 LEU A C 1
ATOM 801 O O . LEU A 1 108 ? 2.514 -7.497 -9.124 1.00 93.12 108 LEU A O 1
ATOM 805 N N . ALA A 1 109 ? 1.191 -5.918 -10.033 1.00 93.75 109 ALA A N 1
ATOM 806 C CA . ALA A 1 109 ? 0.289 -6.863 -10.678 1.00 93.75 109 ALA A CA 1
ATOM 807 C C . ALA A 1 109 ? 0.974 -7.535 -11.880 1.00 93.75 109 ALA A C 1
ATOM 809 O O . ALA A 1 109 ? 1.854 -6.954 -12.518 1.00 93.75 109 ALA A O 1
ATOM 810 N N . THR A 1 110 ? 0.561 -8.756 -12.215 1.00 90.19 110 THR A N 1
ATOM 811 C CA . THR A 1 110 ? 1.110 -9.490 -13.362 1.00 90.19 110 THR A CA 1
ATOM 812 C C . THR A 1 110 ? 0.942 -8.691 -14.655 1.00 90.19 110 THR A C 1
ATOM 814 O O . THR A 1 110 ? -0.159 -8.250 -14.974 1.00 90.19 110 THR A O 1
ATOM 817 N N . GLY A 1 111 ? 2.038 -8.504 -15.395 1.00 85.00 111 GLY A N 1
ATOM 818 C CA . GLY A 1 111 ? 2.050 -7.763 -16.662 1.00 85.00 111 GLY A CA 1
ATOM 819 C C . GLY A 1 111 ? 1.984 -6.236 -16.530 1.00 85.00 111 GLY A C 1
ATOM 820 O O . GLY A 1 111 ? 2.042 -5.548 -17.545 1.00 85.00 111 GLY A O 1
ATOM 821 N N . ALA A 1 112 ? 1.887 -5.687 -15.315 1.00 90.31 112 ALA A N 1
ATOM 822 C CA . ALA A 1 112 ? 1.917 -4.242 -15.111 1.00 90.31 112 ALA A CA 1
ATOM 823 C C . ALA A 1 112 ? 3.343 -3.677 -15.238 1.00 90.31 112 ALA A C 1
ATOM 825 O O . ALA A 1 112 ? 4.335 -4.374 -15.019 1.00 90.31 112 ALA A O 1
ATOM 826 N N . ASN A 1 113 ? 3.448 -2.386 -15.557 1.00 89.50 113 ASN A N 1
ATOM 827 C CA . ASN A 1 113 ? 4.722 -1.678 -15.625 1.00 89.50 113 ASN A CA 1
ATOM 828 C C . ASN A 1 113 ? 5.096 -1.101 -14.248 1.00 89.50 113 ASN A C 1
ATOM 830 O O . ASN A 1 113 ? 4.301 -0.395 -13.621 1.00 89.50 113 ASN A O 1
ATOM 834 N N . ALA A 1 114 ? 6.313 -1.389 -13.782 1.00 89.50 114 ALA A N 1
ATOM 835 C CA . ALA A 1 114 ? 6.791 -0.948 -12.474 1.00 89.50 114 ALA A CA 1
ATOM 836 C C . ALA A 1 114 ? 6.907 0.584 -12.359 1.00 89.50 114 ALA A C 1
ATOM 838 O O . ALA A 1 114 ? 6.488 1.145 -11.346 1.00 89.50 114 ALA A O 1
ATOM 839 N N . LEU A 1 115 ? 7.433 1.261 -13.387 1.00 91.12 115 LEU A N 1
ATOM 840 C CA . LEU A 1 115 ? 7.646 2.712 -13.385 1.00 91.12 115 LEU A CA 1
ATOM 841 C C . LEU A 1 115 ? 6.310 3.462 -13.417 1.00 91.12 115 LEU A C 1
ATOM 843 O O . LEU A 1 115 ? 6.106 4.387 -12.629 1.00 91.12 115 LEU A O 1
ATOM 847 N N . ASP A 1 116 ? 5.380 3.027 -14.269 1.00 94.19 116 ASP A N 1
ATOM 848 C CA . ASP A 1 116 ? 4.052 3.645 -14.360 1.00 94.19 116 ASP A CA 1
ATOM 849 C C . ASP A 1 116 ? 3.273 3.473 -13.055 1.00 94.19 116 ASP A C 1
ATOM 851 O O . ASP A 1 116 ? 2.664 4.419 -12.550 1.00 94.19 116 ASP A O 1
ATOM 855 N N . THR A 1 117 ? 3.350 2.279 -12.460 1.00 95.25 117 THR A N 1
ATOM 856 C CA . THR A 1 117 ? 2.695 1.982 -11.183 1.00 95.25 117 THR A CA 1
ATOM 857 C C . THR A 1 117 ? 3.273 2.839 -10.058 1.00 95.25 117 THR A C 1
ATOM 859 O O . THR A 1 117 ? 2.516 3.455 -9.310 1.00 95.25 117 THR A O 1
ATOM 862 N N . ALA A 1 118 ? 4.601 2.956 -9.952 1.00 94.44 118 ALA A N 1
ATOM 863 C CA . ALA A 1 118 ? 5.234 3.812 -8.948 1.00 94.44 118 ALA A CA 1
ATOM 864 C C . ALA A 1 118 ? 4.869 5.291 -9.129 1.00 94.44 118 ALA A C 1
ATOM 866 O O . ALA A 1 118 ? 4.589 5.986 -8.149 1.00 94.44 118 ALA A O 1
ATOM 867 N N . LYS A 1 119 ? 4.798 5.771 -10.375 1.00 95.50 119 LYS A N 1
ATOM 868 C CA . LYS A 1 119 ? 4.347 7.132 -10.684 1.00 95.50 119 LYS A CA 1
ATOM 869 C C . LYS A 1 119 ? 2.894 7.355 -10.256 1.00 95.50 119 LYS A C 1
ATOM 871 O O . LYS A 1 119 ? 2.600 8.373 -9.630 1.00 95.50 119 LYS A O 1
ATOM 876 N N . ALA A 1 120 ? 2.005 6.402 -10.533 1.00 96.56 120 ALA A N 1
ATOM 877 C CA . ALA A 1 120 ? 0.602 6.463 -10.128 1.00 96.56 120 ALA A CA 1
ATOM 878 C C . ALA A 1 120 ? 0.431 6.439 -8.600 1.00 96.56 120 ALA A C 1
ATOM 880 O O . ALA A 1 120 ? -0.373 7.198 -8.056 1.00 96.56 120 ALA A O 1
ATOM 881 N N . ILE A 1 121 ? 1.225 5.628 -7.893 1.00 96.00 121 ILE A N 1
ATOM 882 C CA . ILE A 1 121 ? 1.245 5.592 -6.424 1.00 96.00 121 ILE A CA 1
ATOM 883 C C . ILE A 1 121 ? 1.652 6.955 -5.870 1.00 96.00 121 ILE A C 1
ATOM 885 O O . ILE A 1 121 ? 0.936 7.509 -5.040 1.00 96.00 121 ILE A O 1
ATOM 889 N N . ARG A 1 122 ? 2.759 7.530 -6.357 1.00 95.25 122 ARG A N 1
ATOM 890 C CA . ARG A 1 122 ? 3.238 8.848 -5.911 1.00 95.25 122 ARG A CA 1
ATOM 891 C C . ARG A 1 122 ? 2.202 9.939 -6.170 1.00 95.25 122 ARG A C 1
ATOM 893 O O . ARG A 1 122 ? 1.923 10.722 -5.272 1.00 95.25 122 ARG A O 1
ATOM 900 N N . ALA A 1 123 ? 1.580 9.943 -7.349 1.00 97.31 123 ALA A N 1
ATOM 901 C CA . ALA A 1 123 ? 0.510 10.884 -7.675 1.00 97.31 123 ALA A CA 1
ATOM 902 C C . ALA A 1 123 ? -0.693 10.745 -6.727 1.00 97.31 123 ALA A C 1
ATOM 904 O O . ALA A 1 123 ? -1.226 11.744 -6.244 1.00 97.31 123 ALA A O 1
ATOM 905 N N . THR A 1 124 ? -1.085 9.508 -6.413 1.00 96.75 124 THR A N 1
ATOM 906 C CA . THR A 1 124 ? -2.178 9.228 -5.473 1.00 96.75 124 THR A CA 1
ATOM 907 C C . THR A 1 124 ? -1.830 9.720 -4.071 1.00 96.75 124 THR A C 1
ATOM 909 O O . THR A 1 124 ? -2.629 10.424 -3.461 1.00 96.75 124 THR A O 1
ATOM 912 N N . VAL A 1 125 ? -0.624 9.431 -3.575 1.00 95.88 125 VAL A N 1
ATOM 913 C CA . VAL A 1 125 ? -0.160 9.916 -2.267 1.00 95.88 125 VAL A CA 1
ATOM 914 C C . VAL A 1 125 ? -0.170 11.440 -2.219 1.00 95.88 125 VAL A C 1
ATOM 916 O O . VAL A 1 125 ? -0.769 12.000 -1.307 1.00 95.88 125 VAL A O 1
ATOM 919 N N . SER A 1 126 ? 0.388 12.118 -3.223 1.00 96.38 126 SER A N 1
ATOM 920 C CA . SER A 1 126 ? 0.387 13.584 -3.280 1.00 96.38 126 SER A CA 1
ATOM 921 C C . SER A 1 126 ? -1.023 14.182 -3.313 1.00 96.38 126 SER A C 1
ATOM 923 O O . SER A 1 126 ? -1.238 15.260 -2.772 1.00 96.38 126 SER A O 1
ATOM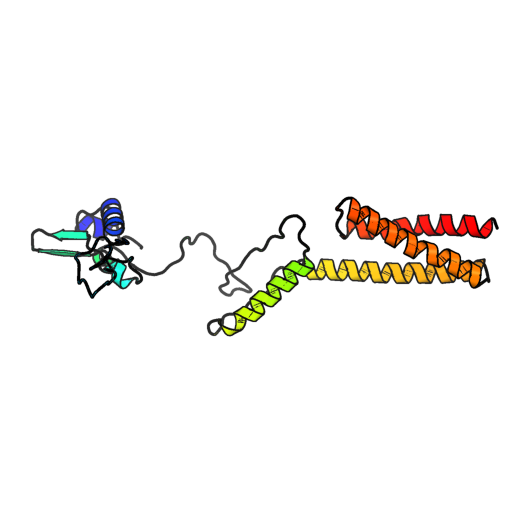 925 N N . SER A 1 127 ? -2.005 13.488 -3.900 1.00 97.00 127 SER A N 1
ATOM 926 C CA . SER A 1 127 ? -3.408 13.930 -3.861 1.00 97.00 127 SER A CA 1
ATOM 927 C C . SER A 1 127 ? -4.066 13.769 -2.483 1.00 97.00 127 SER A C 1
ATOM 929 O O . SER A 1 127 ? -5.011 14.489 -2.168 1.00 97.00 127 SER A O 1
ATOM 931 N N . LEU A 1 128 ? -3.565 12.840 -1.661 1.00 96.19 128 LEU A N 1
ATOM 932 C CA . LEU A 1 128 ? -4.083 12.541 -0.324 1.00 96.19 128 LEU A CA 1
ATOM 933 C C . LEU A 1 128 ? -3.372 13.330 0.781 1.00 96.19 128 LEU A C 1
ATOM 935 O O . LEU A 1 128 ? -3.988 13.604 1.809 1.00 96.19 128 LEU A O 1
ATOM 939 N N . GLU A 1 129 ? -2.117 13.729 0.561 1.00 94.69 129 GLU A N 1
ATOM 940 C CA . GLU A 1 129 ? -1.301 14.508 1.502 1.00 94.69 129 GLU A CA 1
ATOM 941 C C . GLU A 1 129 ? -2.020 15.724 2.123 1.00 94.69 129 GLU A C 1
ATOM 943 O O . GLU A 1 129 ? -1.890 15.913 3.334 1.00 94.69 129 GLU A O 1
ATOM 948 N N . PRO A 1 130 ? -2.832 16.515 1.388 1.00 95.75 130 PRO A N 1
ATOM 949 C CA . PRO A 1 130 ? -3.559 17.648 1.969 1.00 95.75 130 PRO A CA 1
ATOM 950 C C . PRO A 1 130 ? -4.586 17.271 3.045 1.00 95.75 130 PRO A C 1
ATOM 952 O O . PRO A 1 130 ? -4.963 18.117 3.852 1.00 95.75 130 PRO A O 1
ATOM 955 N N . PHE A 1 131 ? -5.058 16.023 3.057 1.00 96.56 131 PHE A N 1
ATOM 956 C CA . PHE A 1 131 ? -6.053 15.526 4.011 1.00 96.56 131 PHE A CA 1
ATOM 957 C C . PHE A 1 131 ? -5.419 14.836 5.221 1.00 96.56 131 PHE A C 1
ATOM 959 O O . PHE A 1 131 ? -6.130 14.295 6.071 1.00 96.56 131 PHE A O 1
ATOM 966 N N . PHE A 1 132 ? -4.087 14.818 5.305 1.00 95.88 132 PHE A N 1
ATOM 967 C CA . PHE A 1 132 ? -3.400 14.159 6.401 1.00 95.88 132 PHE A CA 1
ATOM 968 C C . PHE A 1 132 ? -3.522 14.945 7.709 1.00 95.88 132 PHE A C 1
ATOM 970 O O . PHE A 1 132 ? -3.471 16.178 7.718 1.00 95.88 132 PHE A O 1
ATOM 977 N N . PRO A 1 133 ? -3.655 14.240 8.846 1.00 95.81 133 PRO A N 1
ATOM 978 C CA . PRO A 1 133 ? -3.601 14.881 10.144 1.00 95.81 133 PRO A CA 1
ATOM 979 C C . PRO A 1 133 ? -2.205 15.486 10.389 1.00 95.81 133 PRO A C 1
ATOM 981 O O . PRO A 1 133 ? -1.204 14.992 9.857 1.00 95.81 133 PRO A O 1
ATOM 984 N N . PRO A 1 134 ? -2.104 16.528 11.234 1.00 94.38 134 PRO A N 1
ATOM 985 C CA . PRO A 1 134 ? -0.829 17.151 11.567 1.00 94.38 134 PRO A CA 1
ATOM 986 C C . PRO A 1 134 ? 0.212 16.133 12.054 1.00 94.38 134 PRO A C 1
ATOM 988 O O . PRO A 1 134 ? -0.066 15.313 12.927 1.00 94.38 134 PRO A O 1
ATOM 991 N N . GLY A 1 135 ? 1.424 16.202 11.497 1.00 90.50 135 GLY A N 1
ATOM 992 C CA . GLY A 1 135 ? 2.543 15.327 11.863 1.00 90.50 135 GLY A CA 1
ATOM 993 C C . GLY A 1 135 ? 2.605 13.991 11.113 1.00 90.50 135 GLY A C 1
ATOM 994 O O . GLY A 1 135 ? 3.609 13.291 11.231 1.00 90.50 135 GLY A O 1
ATOM 995 N N . MET A 1 136 ? 1.596 13.647 10.306 1.00 94.56 136 MET A N 1
ATOM 996 C CA . MET A 1 136 ? 1.659 12.486 9.418 1.00 94.56 136 MET A CA 1
ATOM 997 C C . MET A 1 136 ? 2.460 12.820 8.154 1.00 94.56 136 MET A C 1
ATOM 999 O O . MET A 1 136 ? 2.215 13.826 7.492 1.00 94.56 136 MET A O 1
ATOM 1003 N N . LYS A 1 137 ? 3.421 11.958 7.811 1.00 93.25 137 LYS A N 1
ATOM 1004 C CA . LYS A 1 137 ? 4.252 12.087 6.611 1.00 93.25 137 LYS A CA 1
ATOM 1005 C C . LYS A 1 137 ? 4.435 10.724 5.959 1.00 93.25 137 LYS A C 1
ATOM 1007 O O . LYS A 1 137 ? 4.671 9.737 6.651 1.00 93.25 137 LYS A O 1
ATOM 1012 N N . VAL A 1 138 ? 4.383 10.690 4.631 1.00 94.75 138 VAL A N 1
ATOM 1013 C CA . VAL A 1 138 ? 4.727 9.496 3.858 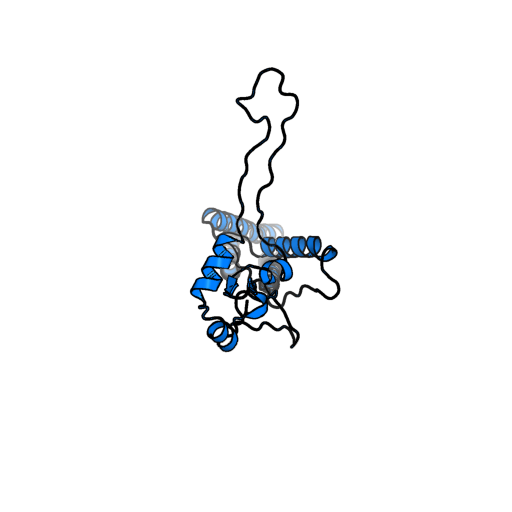1.00 94.75 138 VAL A CA 1
ATOM 1014 C C . VAL A 1 138 ? 6.218 9.502 3.540 1.00 94.75 138 VAL A C 1
ATOM 1016 O O . VAL A 1 138 ? 6.801 10.519 3.161 1.00 94.75 138 VAL A O 1
ATOM 1019 N N . VAL A 1 139 ? 6.840 8.341 3.711 1.00 94.44 139 VAL A N 1
ATOM 1020 C CA . VAL A 1 139 ? 8.223 8.063 3.325 1.00 94.44 139 VAL A CA 1
ATOM 1021 C C . VAL A 1 139 ? 8.239 6.831 2.428 1.00 94.44 139 VAL A C 1
ATOM 1023 O O . VAL A 1 139 ? 7.364 5.973 2.527 1.00 94.44 139 VAL A O 1
ATOM 1026 N N . TYR A 1 140 ? 9.236 6.744 1.550 1.00 94.56 140 TYR A N 1
ATOM 1027 C CA . TYR A 1 140 ? 9.407 5.634 0.611 1.00 94.56 140 TYR A CA 1
ATOM 1028 C C . TYR A 1 140 ? 10.691 4.875 0.978 1.00 94.56 140 TYR A C 1
ATOM 1030 O O . TYR A 1 140 ? 11.721 5.097 0.345 1.00 94.56 140 TYR A O 1
ATOM 1038 N N . PRO A 1 141 ? 10.672 4.044 2.038 1.00 92.94 141 PRO A N 1
ATOM 1039 C CA . PRO A 1 141 ? 11.883 3.415 2.573 1.00 92.94 141 PRO A CA 1
ATOM 1040 C C . PRO A 1 141 ? 12.443 2.323 1.657 1.00 92.94 141 PRO A C 1
ATOM 1042 O O . PRO A 1 141 ? 13.625 2.001 1.722 1.00 92.94 141 PRO A O 1
ATOM 1045 N N . TYR A 1 142 ? 11.590 1.742 0.816 1.00 92.38 142 TYR A N 1
ATOM 1046 C CA . TYR A 1 142 ? 11.948 0.685 -0.112 1.00 92.38 142 TYR A CA 1
ATOM 1047 C C . TYR A 1 142 ? 11.246 0.931 -1.446 1.00 92.38 142 TYR A C 1
ATOM 1049 O O . TYR A 1 142 ? 10.023 0.840 -1.539 1.00 92.38 142 TYR A O 1
ATOM 1057 N N . ASP A 1 143 ? 12.027 1.263 -2.469 1.00 93.12 143 ASP A N 1
ATOM 1058 C CA . ASP A 1 143 ? 11.560 1.454 -3.838 1.00 93.12 143 ASP A CA 1
ATOM 1059 C C . ASP A 1 143 ? 12.611 0.885 -4.795 1.00 93.12 143 ASP A C 1
ATOM 1061 O O . ASP A 1 143 ? 13.787 1.241 -4.737 1.00 93.12 143 ASP A O 1
ATOM 1065 N N . THR A 1 144 ? 12.187 -0.029 -5.663 1.00 90.19 144 THR A N 1
ATOM 1066 C CA . THR A 1 144 ? 13.059 -0.677 -6.653 1.00 90.19 144 THR A CA 1
ATOM 1067 C C . THR A 1 144 ? 13.096 0.084 -7.978 1.00 90.19 144 THR A C 1
ATOM 1069 O O . THR A 1 144 ? 14.005 -0.122 -8.781 1.00 90.19 144 THR A O 1
ATOM 1072 N N . THR A 1 145 ? 12.143 0.990 -8.2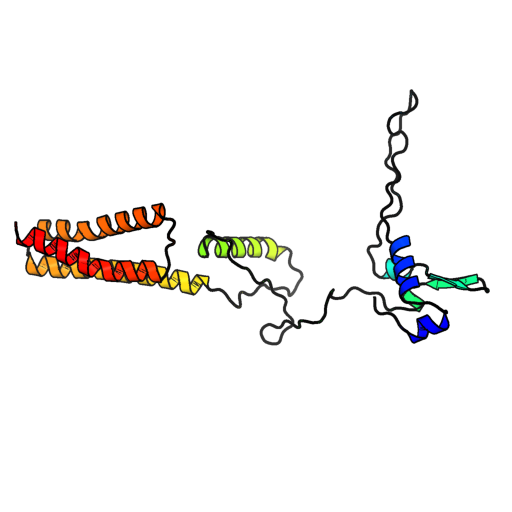14 1.00 90.69 145 THR A N 1
ATOM 1073 C CA . THR A 1 145 ? 12.002 1.700 -9.490 1.00 90.69 145 THR A CA 1
ATOM 1074 C C . THR A 1 145 ? 13.152 2.646 -9.831 1.00 90.69 145 THR A C 1
ATOM 1076 O O . THR A 1 145 ? 13.501 2.676 -11.012 1.00 90.69 145 THR A O 1
ATOM 1079 N N . PRO A 1 146 ? 13.822 3.340 -8.883 1.00 90.81 146 PRO A N 1
ATOM 1080 C CA . PRO A 1 146 ? 14.987 4.155 -9.215 1.00 90.81 146 PRO A CA 1
ATOM 1081 C C . PRO A 1 146 ? 16.115 3.314 -9.813 1.00 90.81 146 PRO A C 1
ATOM 1083 O O . PRO A 1 146 ? 16.665 3.675 -10.844 1.00 90.81 146 PRO A O 1
ATOM 1086 N N . VAL A 1 147 ? 16.395 2.139 -9.239 1.00 87.50 147 VAL A N 1
ATOM 1087 C CA . VAL A 1 147 ? 17.437 1.231 -9.747 1.00 87.50 147 VAL A CA 1
ATOM 1088 C C . VAL A 1 147 ? 17.098 0.733 -11.152 1.00 87.50 147 VAL A C 1
ATOM 1090 O O . VAL A 1 147 ? 17.971 0.690 -12.017 1.00 87.50 147 VAL A O 1
ATOM 1093 N N . VAL A 1 148 ? 15.833 0.384 -11.406 1.00 86.88 148 VAL A N 1
ATOM 1094 C CA . VAL A 1 148 ? 15.380 -0.041 -12.741 1.00 86.88 148 VAL A CA 1
ATOM 1095 C C . VAL A 1 148 ? 15.496 1.104 -13.749 1.00 86.88 148 VAL A C 1
ATOM 1097 O O . VAL A 1 148 ? 16.005 0.897 -14.847 1.00 86.88 148 VAL A O 1
ATOM 1100 N N . SER A 1 149 ? 15.067 2.311 -13.374 1.00 87.88 149 SER A N 1
ATOM 1101 C CA . SER A 1 149 ? 15.138 3.499 -14.228 1.00 87.88 149 SER A CA 1
ATOM 1102 C C . SER A 1 149 ? 16.583 3.849 -14.587 1.00 87.88 149 SER A C 1
ATOM 1104 O O . SER A 1 149 ? 16.891 4.030 -15.763 1.00 87.88 149 SER A O 1
ATOM 1106 N N . GLU A 1 150 ? 17.480 3.877 -13.599 1.00 88.19 150 GLU A N 1
ATOM 1107 C CA . GLU A 1 150 ? 18.908 4.129 -13.822 1.00 88.19 150 GLU A CA 1
ATOM 1108 C C . GLU A 1 150 ? 19.559 3.024 -14.660 1.00 88.19 150 GLU A C 1
ATOM 1110 O O . GLU A 1 150 ? 20.360 3.312 -15.544 1.00 88.19 150 GLU A O 1
ATOM 1115 N N . SER A 1 151 ? 19.169 1.760 -14.464 1.00 85.50 151 SER A N 1
ATOM 1116 C CA . SER A 1 151 ? 19.664 0.648 -15.290 1.00 85.50 151 SER A CA 1
ATOM 1117 C C . SER A 1 151 ? 19.256 0.803 -16.757 1.00 85.50 151 SER A C 1
ATOM 1119 O O . SER A 1 151 ? 20.079 0.605 -17.647 1.00 85.50 151 SER A O 1
ATOM 1121 N N . ILE A 1 152 ? 18.000 1.177 -17.029 1.00 86.06 152 ILE A N 1
ATOM 1122 C CA . ILE A 1 152 ? 17.524 1.424 -18.398 1.00 86.06 152 ILE A CA 1
ATOM 1123 C C . ILE A 1 152 ? 18.280 2.605 -19.010 1.00 86.06 152 ILE A C 1
ATOM 1125 O O . ILE A 1 152 ? 18.762 2.495 -20.136 1.00 86.06 152 ILE A O 1
ATOM 1129 N N . ASN A 1 153 ? 18.421 3.706 -18.268 1.00 87.94 153 ASN A N 1
ATOM 1130 C CA . ASN A 1 153 ? 19.126 4.893 -18.744 1.00 87.94 153 ASN A CA 1
ATOM 1131 C C . ASN A 1 153 ? 20.604 4.593 -19.050 1.00 87.94 153 ASN A C 1
ATOM 1133 O O . ASN A 1 153 ? 21.105 4.943 -20.115 1.00 87.94 153 ASN A O 1
ATOM 1137 N N . GLY A 1 154 ? 21.281 3.853 -18.168 1.00 86.44 154 GLY A N 1
ATOM 1138 C CA . GLY A 1 154 ? 22.654 3.402 -18.386 1.00 86.44 154 GLY A CA 1
ATOM 1139 C C . GLY A 1 154 ? 22.805 2.547 -19.645 1.00 86.44 154 GLY A C 1
ATOM 1140 O O . GLY A 1 154 ? 23.749 2.737 -20.414 1.00 86.44 154 GLY A O 1
ATOM 1141 N N . VAL A 1 155 ? 21.857 1.648 -19.926 1.00 85.00 155 VAL A N 1
ATOM 1142 C CA . VAL A 1 155 ? 21.918 0.861 -21.167 1.00 85.00 155 VAL A CA 1
ATOM 1143 C C . VAL A 1 155 ? 21.670 1.738 -22.396 1.00 85.00 155 VAL A C 1
ATOM 1145 O O . VAL A 1 155 ? 22.359 1.586 -23.397 1.00 85.00 155 VAL A O 1
ATOM 1148 N N . VAL A 1 156 ? 20.738 2.690 -22.337 1.00 86.56 156 VAL A N 1
ATOM 1149 C CA . VAL A 1 156 ? 20.524 3.632 -23.448 1.00 86.56 156 VAL A CA 1
ATOM 1150 C C . VAL A 1 156 ? 21.789 4.453 -23.720 1.00 86.56 156 VAL A C 1
ATOM 1152 O O . VAL A 1 156 ? 22.191 4.579 -24.875 1.00 86.56 156 VAL A O 1
ATOM 1155 N N . HIS A 1 157 ? 22.457 4.949 -22.676 1.00 89.06 157 HIS A N 1
ATOM 1156 C CA . HIS A 1 157 ? 23.729 5.662 -22.809 1.00 89.06 157 HIS A CA 1
ATOM 1157 C C . HIS A 1 157 ? 24.821 4.795 -23.443 1.00 89.06 157 HIS A C 1
ATOM 1159 O O . HIS A 1 157 ? 25.408 5.200 -24.445 1.00 89.06 157 HIS A O 1
ATOM 1165 N N . THR A 1 158 ? 25.042 3.586 -22.924 1.00 87.62 158 THR A N 1
ATOM 1166 C CA . THR A 1 158 ? 26.052 2.664 -23.479 1.00 87.62 158 THR A CA 1
ATOM 1167 C C . THR A 1 158 ? 25.738 2.242 -24.915 1.00 87.62 158 THR A C 1
ATOM 1169 O O . THR A 1 158 ? 26.649 2.069 -25.717 1.00 87.62 158 THR A O 1
ATOM 1172 N N . LEU A 1 159 ? 24.460 2.132 -25.284 1.00 84.56 159 LEU A N 1
ATOM 1173 C CA . LEU A 1 159 ? 24.037 1.838 -26.652 1.00 84.56 159 LEU A CA 1
ATOM 1174 C C . LEU A 1 159 ? 24.350 2.997 -27.607 1.00 84.56 159 LEU A C 1
ATOM 1176 O O . LEU A 1 159 ? 24.828 2.765 -28.716 1.00 84.56 159 LEU A O 1
ATOM 1180 N N . ILE A 1 160 ? 24.134 4.243 -27.177 1.00 88.81 160 ILE A N 1
ATOM 1181 C CA . ILE A 1 160 ? 24.514 5.432 -27.951 1.00 88.81 160 ILE A CA 1
ATOM 1182 C C . ILE A 1 160 ? 26.037 5.495 -28.118 1.00 88.81 160 ILE A C 1
ATOM 1184 O O . ILE A 1 160 ? 26.518 5.693 -29.233 1.00 88.81 160 ILE A O 1
ATOM 1188 N N . GLU A 1 161 ? 26.799 5.280 -27.043 1.00 89.06 161 GLU A N 1
ATOM 1189 C CA . GLU A 1 161 ? 28.265 5.230 -27.092 1.00 89.06 161 GLU A CA 1
ATOM 1190 C C . GLU A 1 161 ? 28.760 4.135 -28.041 1.00 89.06 161 GLU A C 1
ATOM 1192 O O . GLU A 1 161 ? 29.627 4.395 -28.875 1.00 89.06 161 GLU A O 1
ATOM 1197 N N . ALA A 1 162 ? 28.168 2.940 -27.982 1.00 85.25 162 ALA A N 1
ATOM 1198 C CA . ALA A 1 162 ? 28.499 1.836 -28.875 1.00 85.25 162 ALA A CA 1
ATOM 1199 C C . ALA A 1 162 ? 28.254 2.200 -30.346 1.00 85.25 162 ALA A C 1
ATOM 1201 O O . ALA A 1 162 ? 29.129 1.980 -31.180 1.00 85.25 162 ALA A O 1
ATOM 1202 N N . ILE A 1 163 ? 27.112 2.813 -30.676 1.00 85.56 163 ILE A N 1
ATOM 1203 C CA . ILE A 1 163 ? 26.808 3.256 -32.047 1.00 85.56 163 ILE A CA 1
ATOM 1204 C C . ILE A 1 163 ? 27.823 4.301 -32.529 1.00 85.56 163 ILE A C 1
ATOM 1206 O O . ILE A 1 163 ? 28.291 4.221 -33.666 1.00 85.56 163 ILE A O 1
ATOM 1210 N N . VAL A 1 164 ? 28.194 5.262 -31.678 1.00 90.38 164 VAL A N 1
ATOM 1211 C CA . VAL A 1 164 ? 29.201 6.282 -32.013 1.00 90.38 164 VAL A CA 1
ATOM 1212 C C . VAL A 1 164 ? 30.573 5.647 -32.233 1.00 90.38 164 VAL A C 1
ATOM 1214 O O . VAL A 1 164 ? 31.246 5.970 -33.210 1.00 90.38 164 VAL A O 1
ATOM 1217 N N . LEU A 1 165 ? 30.987 4.718 -31.370 1.00 89.06 165 LEU A N 1
ATOM 1218 C CA . LEU A 1 165 ? 32.257 4.006 -31.514 1.00 89.06 165 LEU A CA 1
ATOM 1219 C C . LEU A 1 165 ? 32.296 3.179 -32.800 1.00 89.06 165 LEU A C 1
ATOM 1221 O O . LEU A 1 165 ? 33.278 3.253 -33.535 1.00 89.06 165 LEU A O 1
ATOM 1225 N N . VAL A 1 166 ? 31.217 2.461 -33.115 1.00 84.56 166 VAL A N 1
ATOM 1226 C CA . VAL A 1 166 ? 31.079 1.731 -34.382 1.00 84.56 166 VAL A CA 1
ATOM 1227 C C . VAL A 1 166 ? 31.206 2.692 -35.558 1.00 84.56 166 VAL A C 1
ATOM 1229 O O . VAL A 1 166 ? 32.002 2.440 -36.455 1.00 84.56 166 VAL A O 1
ATOM 1232 N N . PHE A 1 167 ? 30.495 3.822 -35.546 1.00 87.94 167 PHE A N 1
ATOM 1233 C CA . PHE A 1 167 ? 30.595 4.827 -36.606 1.00 87.94 167 PHE A CA 1
ATOM 1234 C C . PHE A 1 167 ? 32.039 5.312 -36.811 1.00 87.94 167 PHE A C 1
ATOM 1236 O O . PHE A 1 167 ? 32.510 5.377 -37.944 1.00 87.94 167 PHE A O 1
ATOM 1243 N N . LEU A 1 168 ? 32.762 5.618 -35.729 1.00 90.31 168 LEU A N 1
ATOM 1244 C CA . LEU A 1 168 ? 34.149 6.089 -35.800 1.00 90.31 168 LEU A CA 1
ATOM 1245 C C . LEU A 1 168 ? 35.100 5.026 -36.357 1.00 90.31 168 LEU A C 1
ATOM 1247 O O . LEU A 1 168 ? 35.930 5.338 -37.211 1.00 90.31 168 LEU A O 1
ATOM 1251 N N . VAL A 1 169 ? 34.969 3.779 -35.900 1.00 87.38 169 VAL A N 1
ATOM 1252 C CA . VAL A 1 169 ? 35.783 2.659 -36.388 1.00 87.38 169 VAL A CA 1
ATOM 1253 C C . VAL A 1 169 ? 35.492 2.403 -37.867 1.00 87.38 169 VAL A C 1
ATOM 1255 O O . VAL A 1 169 ? 36.419 2.352 -38.670 1.00 87.38 169 VAL A O 1
ATOM 1258 N N . MET A 1 170 ? 34.218 2.345 -38.260 1.00 84.50 170 MET A N 1
ATOM 1259 C CA . MET A 1 170 ? 33.822 2.163 -39.659 1.00 84.50 170 MET A CA 1
ATOM 1260 C C . MET A 1 170 ? 34.338 3.286 -40.558 1.00 84.50 170 MET A C 1
ATOM 1262 O O . MET A 1 170 ? 34.860 3.018 -41.638 1.00 84.50 170 MET A O 1
ATOM 1266 N N . TYR A 1 171 ? 34.246 4.538 -40.107 1.00 87.75 171 TYR A N 1
ATOM 1267 C CA . TYR A 1 171 ? 34.748 5.680 -40.864 1.00 87.75 171 TYR A CA 1
ATOM 1268 C C . TYR A 1 171 ? 36.266 5.621 -41.058 1.00 87.75 171 TYR A C 1
ATOM 1270 O O . TYR A 1 171 ? 36.762 5.971 -42.129 1.00 87.75 171 TYR A O 1
ATOM 1278 N N . LEU A 1 172 ? 37.003 5.143 -40.050 1.00 89.50 172 LEU A N 1
ATOM 1279 C CA . LEU A 1 172 ? 38.454 4.987 -40.114 1.00 89.50 172 LEU A CA 1
ATOM 1280 C C . LEU A 1 172 ? 38.885 3.962 -41.175 1.00 89.50 172 LEU A C 1
ATOM 1282 O O . LEU A 1 172 ? 39.832 4.226 -41.916 1.00 89.50 172 LEU A O 1
ATOM 1286 N N . PHE A 1 173 ? 38.193 2.821 -41.261 1.00 85.00 173 PHE A N 1
ATOM 1287 C CA . PHE A 1 173 ? 38.515 1.759 -42.220 1.00 85.00 173 PHE A CA 1
ATOM 1288 C C . PHE A 1 173 ? 37.994 2.053 -43.629 1.00 85.00 173 PHE A C 1
ATOM 1290 O O . PHE A 1 173 ? 38.729 1.892 -44.599 1.00 85.00 173 PHE A O 1
ATOM 1297 N N . LEU A 1 174 ? 36.745 2.511 -43.751 1.00 83.94 174 LEU A N 1
ATOM 1298 C CA . LEU A 1 174 ? 36.101 2.704 -45.051 1.00 83.94 174 LEU A CA 1
ATOM 1299 C C . LEU A 1 174 ? 36.455 4.043 -45.707 1.00 83.94 174 LEU A C 1
ATOM 1301 O O . LEU A 1 174 ? 36.301 4.175 -46.919 1.00 83.94 174 LEU A O 1
ATOM 1305 N N . GLN A 1 175 ? 36.851 5.058 -44.924 1.00 88.19 175 GLN A N 1
ATOM 1306 C CA . GLN A 1 175 ? 37.153 6.433 -45.372 1.00 88.19 175 GLN A CA 1
ATOM 1307 C C . GLN A 1 175 ? 36.069 7.061 -46.274 1.00 88.19 175 GLN A C 1
ATOM 1309 O O . GLN A 1 175 ? 36.297 8.044 -46.980 1.00 88.19 175 GLN A O 1
ATOM 1314 N N . ASN A 1 176 ? 34.859 6.502 -46.239 1.00 87.88 176 ASN A N 1
ATOM 1315 C CA . ASN A 1 176 ? 33.733 6.864 -47.078 1.00 87.88 176 ASN A CA 1
ATOM 1316 C C . ASN A 1 176 ? 32.514 7.086 -46.186 1.00 87.88 176 ASN A C 1
ATOM 1318 O O . ASN A 1 176 ? 31.960 6.156 -45.590 1.00 87.88 176 ASN A O 1
ATOM 1322 N N . PHE A 1 177 ? 32.076 8.342 -46.119 1.00 88.12 177 PHE A N 1
ATOM 1323 C CA . PHE A 1 177 ? 30.955 8.754 -45.281 1.00 88.12 177 PHE A CA 1
ATOM 1324 C C . PHE A 1 177 ? 29.653 8.025 -45.640 1.00 88.12 177 PHE A C 1
ATOM 1326 O O . PHE A 1 177 ? 28.899 7.634 -44.752 1.00 88.12 177 PHE A O 1
ATOM 1333 N N . ARG A 1 178 ? 29.395 7.787 -46.934 1.00 87.50 178 ARG A N 1
ATOM 1334 C CA . ARG A 1 178 ? 28.164 7.118 -47.380 1.00 87.50 178 ARG A CA 1
ATOM 1335 C C . ARG A 1 178 ? 28.134 5.665 -46.919 1.00 87.50 178 ARG A C 1
ATOM 1337 O O . ARG A 1 178 ? 27.114 5.233 -46.395 1.00 87.50 178 ARG A O 1
ATOM 1344 N N . ALA A 1 179 ? 29.245 4.947 -47.077 1.00 83.88 179 ALA A N 1
ATOM 1345 C CA . ALA A 1 179 ? 29.354 3.552 -46.654 1.00 83.88 179 ALA A CA 1
ATOM 1346 C C . ALA A 1 179 ? 29.220 3.418 -45.126 1.00 83.88 179 ALA A C 1
ATOM 1348 O O . ALA A 1 179 ? 28.434 2.610 -44.644 1.00 83.88 179 ALA A O 1
ATOM 1349 N N . THR A 1 180 ? 29.879 4.306 -44.376 1.00 87.88 180 THR A N 1
ATOM 1350 C CA . THR A 1 180 ? 29.812 4.351 -42.905 1.00 87.88 180 THR A CA 1
ATOM 1351 C C . THR A 1 180 ? 28.377 4.530 -42.400 1.00 87.88 180 THR A C 1
ATOM 1353 O O . THR A 1 180 ? 27.922 3.779 -41.542 1.00 87.88 180 THR A O 1
ATOM 1356 N N . VAL A 1 181 ? 27.631 5.493 -42.954 1.00 86.88 181 VAL A N 1
ATOM 1357 C CA . VAL A 1 181 ? 26.243 5.758 -42.541 1.00 86.88 181 VAL A CA 1
ATOM 1358 C C . VAL A 1 181 ? 25.325 4.570 -42.837 1.00 86.88 181 VAL A C 1
ATOM 1360 O O . VAL A 1 181 ? 24.456 4.269 -42.020 1.00 86.88 181 VAL A O 1
ATOM 1363 N N . ILE A 1 182 ? 25.519 3.881 -43.969 1.00 85.06 182 ILE A N 1
ATOM 1364 C CA . ILE A 1 182 ? 24.738 2.684 -44.316 1.00 85.06 182 ILE A CA 1
ATOM 1365 C C . ILE A 1 182 ? 24.942 1.601 -43.251 1.00 85.06 182 ILE A C 1
ATOM 1367 O O . ILE A 1 182 ? 23.959 1.108 -42.702 1.00 85.06 182 ILE A O 1
ATOM 1371 N N . THR A 1 183 ? 26.192 1.295 -42.893 1.00 81.38 183 THR A N 1
ATOM 1372 C 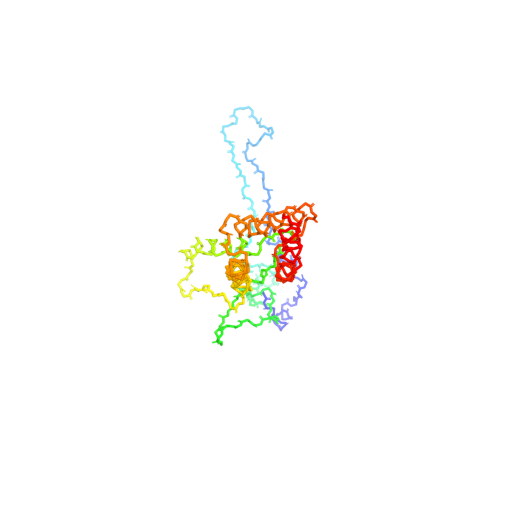CA . THR A 1 183 ? 26.512 0.300 -41.857 1.00 81.38 183 THR A CA 1
ATOM 1373 C C . THR A 1 183 ? 25.958 0.704 -40.489 1.00 81.38 183 THR A C 1
ATOM 1375 O O . THR A 1 183 ? 25.336 -0.108 -39.805 1.00 81.38 183 THR A O 1
ATOM 1378 N N . THR A 1 184 ? 26.123 1.968 -40.082 1.00 85.38 184 THR A N 1
ATOM 1379 C CA . THR A 1 184 ? 25.650 2.446 -38.773 1.00 85.38 184 THR A CA 1
ATOM 1380 C C . THR A 1 184 ? 24.125 2.422 -38.655 1.00 85.38 184 THR A C 1
ATOM 1382 O O . THR A 1 184 ? 23.617 2.115 -37.580 1.00 85.38 184 THR A O 1
ATOM 1385 N N . MET A 1 185 ? 23.378 2.688 -39.733 1.00 87.44 185 MET A N 1
ATOM 1386 C CA . MET A 1 185 ? 21.908 2.656 -39.716 1.00 87.44 185 MET A CA 1
ATOM 1387 C C . MET A 1 185 ? 21.324 1.243 -39.592 1.00 87.44 185 MET A C 1
ATOM 1389 O O . MET A 1 185 ? 20.200 1.097 -39.108 1.00 87.44 185 MET A O 1
ATOM 1393 N N . THR A 1 186 ? 22.075 0.202 -39.959 1.00 84.81 186 THR A N 1
ATOM 1394 C CA . THR A 1 186 ? 21.639 -1.194 -39.801 1.00 84.81 186 THR A CA 1
ATOM 1395 C C . THR A 1 186 ? 21.404 -1.549 -38.330 1.00 84.81 186 THR A C 1
ATOM 1397 O O . THR A 1 186 ? 20.419 -2.215 -38.008 1.00 84.81 186 THR A O 1
ATOM 1400 N N . VAL A 1 187 ? 22.240 -1.045 -37.413 1.00 85.81 187 VAL A N 1
ATOM 1401 C CA . VAL A 1 187 ? 22.155 -1.368 -35.978 1.00 85.81 187 VAL A CA 1
ATOM 1402 C C . VAL A 1 187 ? 20.835 -0.879 -35.344 1.00 85.81 187 VAL A C 1
ATOM 1404 O O . VAL A 1 187 ? 20.109 -1.714 -34.799 1.00 85.81 187 VAL A O 1
ATOM 1407 N N . PRO A 1 188 ? 20.432 0.409 -35.445 1.00 85.75 188 PRO A N 1
ATOM 1408 C CA . PRO A 1 188 ? 19.134 0.873 -34.949 1.00 85.75 188 PRO A CA 1
ATOM 1409 C C . PRO A 1 188 ? 17.938 0.127 -35.545 1.00 85.75 188 PRO A C 1
ATOM 1411 O O . PRO A 1 188 ? 16.981 -0.162 -34.830 1.00 85.75 188 PRO A O 1
ATOM 1414 N N . VAL A 1 189 ? 17.979 -0.199 -36.842 1.00 90.12 189 VAL A N 1
ATOM 1415 C CA . VAL A 1 189 ? 16.871 -0.886 -37.522 1.00 90.12 189 VAL A CA 1
ATOM 1416 C C . VAL A 1 189 ? 16.668 -2.289 -36.952 1.00 90.12 189 VAL A C 1
ATOM 1418 O O . VAL A 1 189 ? 15.538 -2.659 -36.627 1.00 90.12 189 VAL A O 1
ATOM 1421 N N . VAL A 1 190 ? 17.745 -3.056 -36.767 1.00 88.81 190 VAL A N 1
ATOM 1422 C CA . VAL A 1 190 ? 17.643 -4.411 -36.206 1.00 88.81 190 VAL A CA 1
ATOM 1423 C C . VAL A 1 190 ? 17.249 -4.381 -34.729 1.00 88.81 190 VAL A C 1
ATOM 1425 O O . VAL A 1 190 ? 16.447 -5.210 -34.293 1.00 88.81 190 VAL A O 1
ATOM 1428 N N . LEU A 1 191 ? 17.728 -3.401 -33.958 1.00 88.12 191 LEU A N 1
ATOM 1429 C CA . LEU A 1 191 ? 17.313 -3.218 -32.564 1.00 88.12 191 LEU A CA 1
ATOM 1430 C C . LEU A 1 191 ? 15.814 -2.915 -32.452 1.00 88.12 191 LEU A C 1
ATOM 1432 O O . LEU A 1 191 ? 15.118 -3.554 -31.663 1.00 88.12 191 LEU A O 1
ATOM 1436 N N . LEU A 1 192 ? 15.288 -2.002 -33.275 1.00 89.94 192 LEU A N 1
ATOM 1437 C CA . LEU A 1 192 ? 13.850 -1.716 -33.333 1.00 89.94 192 LEU A CA 1
ATOM 1438 C C . LEU A 1 192 ? 13.039 -2.955 -33.740 1.00 89.94 192 LEU A C 1
ATOM 1440 O O . LEU A 1 192 ? 12.004 -3.235 -33.135 1.00 89.94 192 LEU A O 1
ATOM 1444 N N . GLY A 1 193 ? 13.530 -3.735 -34.707 1.00 91.81 193 GLY A N 1
ATOM 1445 C CA . GLY A 1 193 ? 12.926 -5.015 -35.082 1.00 91.81 193 GLY A CA 1
ATOM 1446 C C . GLY A 1 193 ? 12.917 -6.022 -33.929 1.00 91.81 193 GLY A C 1
ATOM 1447 O O . GLY A 1 193 ? 11.898 -6.661 -33.668 1.00 91.81 193 GLY A O 1
ATOM 1448 N N . THR A 1 194 ? 14.018 -6.104 -33.180 1.00 91.44 194 THR A N 1
ATOM 1449 C CA . THR A 1 194 ? 14.147 -6.966 -31.998 1.00 91.44 194 THR A CA 1
ATOM 1450 C C . THR A 1 194 ? 13.140 -6.570 -30.923 1.00 91.44 194 THR A C 1
ATOM 1452 O O . THR A 1 194 ? 12.441 -7.438 -30.407 1.00 91.44 194 THR A O 1
ATOM 1455 N N . PHE A 1 195 ? 12.978 -5.274 -30.633 1.00 90.12 195 PHE A N 1
ATOM 1456 C CA . PHE A 1 195 ? 11.929 -4.800 -29.724 1.00 90.12 195 PHE A CA 1
ATOM 1457 C C . PHE A 1 195 ? 10.523 -5.159 -30.211 1.00 90.12 195 PHE A C 1
ATOM 1459 O O . PHE A 1 195 ? 9.688 -5.558 -29.402 1.00 90.12 195 PHE A O 1
ATOM 1466 N N . GLY A 1 196 ? 10.264 -5.067 -31.519 1.00 92.50 196 GLY A N 1
ATOM 1467 C CA . GLY A 1 196 ? 8.993 -5.483 -32.115 1.00 92.50 196 GLY A CA 1
ATOM 1468 C C . GLY A 1 196 ? 8.696 -6.969 -31.896 1.00 92.50 196 GLY A C 1
ATOM 1469 O O . GLY A 1 196 ? 7.588 -7.326 -31.499 1.00 92.50 196 GLY A O 1
ATOM 1470 N N . ILE A 1 197 ? 9.698 -7.833 -32.082 1.00 94.19 197 ILE A N 1
ATOM 1471 C CA . ILE A 1 197 ? 9.582 -9.274 -31.825 1.00 94.19 197 ILE A CA 1
ATOM 1472 C C . ILE A 1 197 ? 9.386 -9.532 -30.329 1.00 94.19 197 ILE A C 1
ATOM 1474 O O . ILE A 1 197 ? 8.448 -10.225 -29.948 1.00 94.19 197 ILE A O 1
ATOM 1478 N N . LEU A 1 198 ? 10.212 -8.941 -29.463 1.00 92.50 198 LEU A N 1
ATOM 1479 C CA . LEU A 1 198 ? 10.074 -9.089 -28.012 1.00 92.50 198 LEU A CA 1
ATOM 1480 C C . LEU A 1 198 ? 8.669 -8.694 -27.540 1.00 92.50 198 LEU A C 1
ATOM 1482 O O . LEU A 1 198 ? 8.050 -9.442 -26.785 1.00 92.50 198 LEU A O 1
ATOM 1486 N N . ALA A 1 199 ? 8.132 -7.582 -28.047 1.00 89.81 199 ALA A N 1
ATOM 1487 C CA . ALA A 1 199 ? 6.771 -7.148 -27.759 1.00 89.81 199 ALA A CA 1
ATOM 1488 C C . ALA A 1 199 ? 5.716 -8.147 -28.269 1.00 89.81 199 ALA A C 1
ATOM 1490 O O . ALA A 1 199 ? 4.777 -8.458 -27.538 1.00 89.81 199 ALA A O 1
ATOM 1491 N N . ALA A 1 200 ? 5.881 -8.700 -29.476 1.00 93.50 200 ALA A N 1
ATOM 1492 C CA . ALA A 1 200 ? 4.965 -9.696 -30.041 1.00 93.50 200 ALA A CA 1
ATOM 1493 C C . ALA A 1 200 ? 4.910 -11.000 -29.222 1.00 93.50 200 ALA A C 1
ATOM 1495 O O . ALA A 1 200 ? 3.856 -11.627 -29.131 1.00 93.50 200 ALA A O 1
ATOM 1496 N N . PHE A 1 201 ? 6.021 -11.383 -28.590 1.00 93.06 201 PHE A N 1
ATOM 1497 C CA . PHE A 1 201 ? 6.102 -12.539 -27.691 1.00 93.06 201 PHE A CA 1
ATOM 1498 C C . PHE A 1 201 ? 5.788 -12.200 -26.221 1.00 93.06 201 PHE A C 1
ATOM 1500 O O . PHE A 1 201 ? 5.852 -13.081 -25.364 1.00 93.06 201 PHE A O 1
ATOM 1507 N N . GLY A 1 202 ? 5.438 -10.947 -25.909 1.00 86.81 202 GLY A N 1
ATOM 1508 C CA . GLY A 1 202 ? 5.086 -10.516 -24.554 1.00 86.81 202 GLY A CA 1
ATOM 1509 C C . GLY A 1 202 ? 6.273 -10.402 -23.592 1.00 86.81 202 GLY A C 1
ATOM 1510 O O . GLY A 1 202 ? 6.078 -10.415 -22.376 1.00 86.81 202 GLY A O 1
ATOM 1511 N N . PHE A 1 203 ? 7.501 -10.289 -24.104 1.00 89.06 203 PHE A N 1
ATOM 1512 C CA . PHE A 1 203 ? 8.667 -9.991 -23.276 1.00 89.06 203 PHE A CA 1
ATOM 1513 C C . PHE A 1 203 ? 8.637 -8.538 -22.799 1.00 89.06 203 PHE A C 1
ATOM 1515 O O . PHE A 1 203 ? 8.210 -7.626 -23.505 1.00 89.06 203 PHE A O 1
ATOM 1522 N N . THR A 1 204 ? 9.136 -8.318 -21.586 1.00 84.44 204 THR A N 1
ATOM 1523 C CA . THR A 1 204 ? 9.280 -6.983 -21.002 1.00 84.44 204 THR A CA 1
ATOM 1524 C C . THR A 1 204 ? 10.698 -6.465 -21.180 1.00 84.44 204 THR A C 1
ATOM 1526 O O . THR A 1 204 ? 11.653 -7.240 -21.219 1.00 84.44 204 THR A O 1
ATOM 1529 N N . ILE A 1 205 ? 10.845 -5.140 -21.227 1.00 84.31 205 ILE A N 1
ATOM 1530 C CA . ILE A 1 205 ? 12.159 -4.504 -21.147 1.00 84.31 205 ILE A CA 1
ATOM 1531 C C . ILE A 1 205 ? 12.641 -4.602 -19.699 1.00 84.31 205 ILE A C 1
ATOM 1533 O O . ILE A 1 205 ? 12.070 -3.993 -18.795 1.00 84.31 205 ILE A O 1
ATO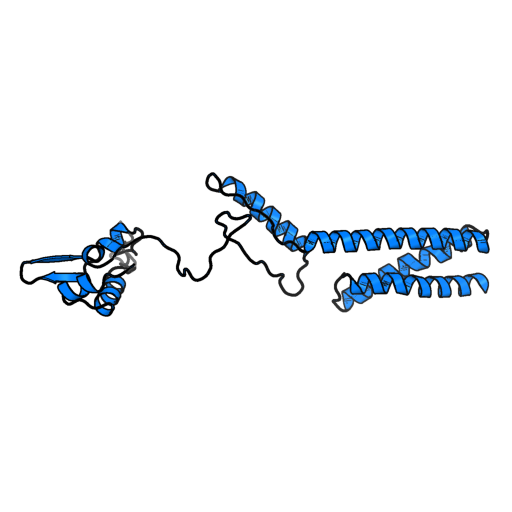M 1537 N N . ASN A 1 206 ? 13.684 -5.392 -19.480 1.00 83.31 206 ASN A N 1
ATOM 1538 C CA . ASN A 1 206 ? 14.318 -5.582 -18.184 1.00 83.31 206 ASN A CA 1
ATOM 1539 C C . ASN A 1 206 ? 15.838 -5.722 -18.344 1.00 83.31 206 ASN A C 1
ATOM 1541 O O . ASN A 1 206 ? 16.367 -5.782 -19.453 1.00 83.31 206 ASN A O 1
ATOM 1545 N N . THR A 1 207 ? 16.555 -5.797 -17.227 1.00 81.12 207 THR A N 1
ATOM 1546 C CA . THR A 1 207 ? 18.021 -5.856 -17.218 1.00 81.12 207 THR A CA 1
ATOM 1547 C C . THR A 1 207 ? 18.590 -6.989 -18.088 1.00 81.12 207 THR A C 1
ATOM 1549 O O . THR A 1 207 ? 19.585 -6.774 -18.772 1.00 81.12 207 THR A O 1
ATOM 1552 N N . LEU A 1 208 ? 17.951 -8.166 -18.142 1.00 86.94 208 LEU A N 1
ATOM 1553 C CA . LEU A 1 208 ? 18.425 -9.300 -18.950 1.00 86.94 208 LEU A CA 1
ATOM 1554 C C . LEU A 1 208 ? 18.247 -9.055 -20.451 1.00 86.94 208 LEU A C 1
ATOM 1556 O O . LEU A 1 208 ? 19.185 -9.262 -21.219 1.00 86.94 208 LEU A O 1
ATOM 1560 N N . THR A 1 209 ? 17.069 -8.584 -20.876 1.00 88.19 209 THR A N 1
ATOM 1561 C CA . THR A 1 209 ? 16.821 -8.279 -22.297 1.00 88.19 209 THR A CA 1
ATOM 1562 C C . THR A 1 209 ? 17.728 -7.154 -22.788 1.00 88.19 209 THR A C 1
ATOM 1564 O O . THR A 1 209 ? 18.208 -7.194 -23.916 1.00 88.19 209 THR A O 1
ATOM 1567 N N . MET A 1 210 ? 18.011 -6.173 -21.925 1.00 83.88 210 MET A N 1
ATOM 1568 C CA . MET A 1 210 ? 18.924 -5.072 -22.225 1.00 83.88 210 MET A CA 1
ATOM 1569 C C . MET A 1 210 ? 20.378 -5.545 -22.386 1.00 83.88 210 MET A C 1
ATOM 1571 O O . MET A 1 210 ? 21.027 -5.170 -23.359 1.00 83.88 210 MET A O 1
ATOM 1575 N N . PHE A 1 211 ? 20.878 -6.424 -21.507 1.00 82.75 211 PHE A N 1
ATOM 1576 C CA . PHE A 1 211 ? 22.207 -7.029 -21.686 1.00 82.75 211 PHE A CA 1
ATOM 1577 C C . PHE A 1 211 ? 22.305 -7.866 -22.964 1.00 82.75 211 PHE A C 1
ATOM 1579 O O . PHE A 1 211 ? 23.309 -7.787 -23.670 1.00 82.75 211 PHE A O 1
ATOM 1586 N N . GLY A 1 212 ? 21.256 -8.627 -23.290 1.00 86.88 212 GLY A N 1
ATOM 1587 C CA . GLY A 1 212 ? 21.186 -9.377 -24.544 1.00 86.88 212 GLY A CA 1
ATOM 1588 C C . GLY A 1 212 ? 21.348 -8.478 -25.772 1.00 86.88 212 GLY A C 1
ATOM 1589 O O . GLY A 1 212 ? 22.080 -8.834 -26.692 1.00 86.88 212 GLY A O 1
ATOM 1590 N N . MET A 1 213 ? 20.746 -7.284 -25.763 1.00 84.69 213 MET A N 1
ATOM 1591 C CA . MET A 1 213 ? 20.909 -6.314 -26.851 1.00 84.69 213 MET A CA 1
ATOM 1592 C C . MET A 1 213 ? 22.334 -5.779 -26.963 1.00 84.69 213 MET A C 1
ATOM 1594 O O . MET A 1 213 ? 22.852 -5.695 -28.072 1.00 84.69 213 MET A O 1
ATOM 1598 N N . VAL A 1 214 ? 22.990 -5.464 -25.843 1.00 81.25 214 VAL A N 1
ATOM 1599 C CA . VAL A 1 214 ? 24.387 -4.998 -25.859 1.00 81.25 214 VAL A CA 1
ATOM 1600 C C . VAL A 1 214 ? 25.313 -6.055 -26.472 1.00 81.25 214 VAL A C 1
ATOM 1602 O O . VAL A 1 214 ? 26.148 -5.721 -27.308 1.00 81.25 214 VAL A O 1
ATOM 1605 N N . LEU A 1 215 ? 25.133 -7.333 -26.121 1.00 84.38 215 LEU A N 1
ATOM 1606 C CA . LEU A 1 215 ? 25.900 -8.433 -26.721 1.00 84.38 215 LEU A CA 1
ATOM 1607 C C . LEU A 1 215 ? 25.582 -8.622 -28.211 1.00 84.38 215 LEU A C 1
ATOM 1609 O O . LEU A 1 215 ? 26.486 -8.875 -29.005 1.00 84.38 215 LEU A O 1
ATOM 1613 N N . ALA A 1 216 ? 24.314 -8.468 -28.601 1.00 84.38 216 ALA A N 1
ATOM 1614 C CA . ALA A 1 216 ? 23.885 -8.613 -29.989 1.00 84.38 216 ALA A CA 1
ATOM 1615 C C . ALA A 1 216 ? 24.499 -7.554 -30.918 1.00 84.38 216 ALA A C 1
ATOM 1617 O O . ALA A 1 216 ? 24.751 -7.857 -32.080 1.00 84.38 216 ALA A O 1
ATOM 1618 N N . ILE A 1 217 ? 24.798 -6.344 -30.427 1.00 80.94 217 ILE A N 1
ATOM 1619 C CA . ILE A 1 217 ? 25.435 -5.291 -31.238 1.00 80.94 217 ILE A CA 1
ATOM 1620 C C . ILE A 1 217 ? 26.765 -5.772 -31.832 1.00 80.94 217 ILE A C 1
ATOM 1622 O O . ILE A 1 217 ? 27.024 -5.505 -33.000 1.00 80.94 217 ILE A O 1
ATOM 1626 N N . GLY A 1 218 ? 27.575 -6.522 -31.075 1.00 77.12 218 GLY A N 1
ATOM 1627 C CA . GLY A 1 218 ? 28.848 -7.047 -31.580 1.00 77.12 218 GLY A CA 1
ATOM 1628 C C . GLY A 1 218 ? 28.675 -7.959 -32.798 1.00 77.12 218 GLY A C 1
ATOM 1629 O O . GLY A 1 218 ? 29.426 -7.839 -33.759 1.00 77.12 218 GLY A O 1
ATOM 1630 N N . LEU A 1 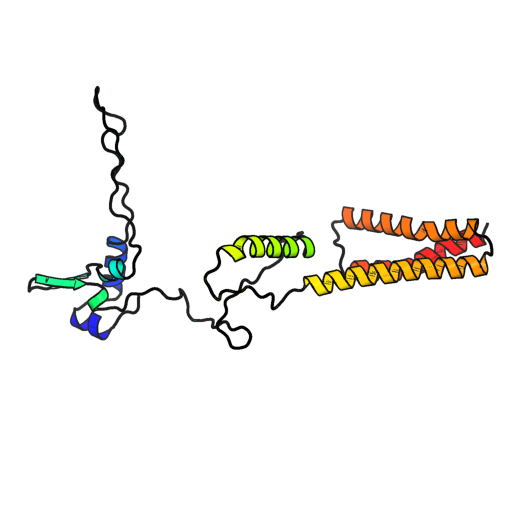219 ? 27.642 -8.805 -32.786 1.00 83.12 219 LEU A N 1
ATOM 1631 C CA . LEU A 1 219 ? 27.309 -9.689 -33.909 1.00 83.12 219 LEU A CA 1
ATOM 1632 C C . LEU A 1 219 ? 26.734 -8.909 -35.100 1.00 83.12 219 LEU A C 1
ATOM 1634 O O . LEU A 1 219 ? 27.081 -9.169 -36.244 1.00 83.12 219 LEU A O 1
ATOM 1638 N N . LEU A 1 220 ? 25.871 -7.925 -34.832 1.00 80.12 220 LEU A N 1
ATOM 1639 C CA . LEU A 1 220 ? 25.212 -7.134 -35.876 1.00 80.12 220 LEU A CA 1
ATOM 1640 C C . LEU A 1 220 ? 26.182 -6.250 -36.659 1.00 80.12 220 LEU A C 1
ATOM 1642 O O . LEU A 1 220 ? 25.985 -6.013 -37.849 1.00 80.12 220 LEU A O 1
ATOM 1646 N N . VAL A 1 221 ? 27.201 -5.727 -35.980 1.00 74.38 221 VAL A N 1
ATOM 1647 C CA . VAL A 1 221 ? 28.221 -4.886 -36.609 1.00 74.38 221 VAL A CA 1
ATOM 1648 C C . VAL A 1 221 ? 29.130 -5.722 -37.502 1.00 74.38 221 VAL A C 1
ATOM 1650 O O . VAL A 1 221 ? 29.443 -5.272 -38.599 1.00 74.38 221 VAL A O 1
ATOM 1653 N N . ASP A 1 222 ? 29.500 -6.930 -37.072 1.00 82.06 222 ASP A N 1
ATOM 1654 C CA . ASP A 1 222 ? 30.331 -7.848 -37.859 1.00 82.06 222 ASP A CA 1
ATOM 1655 C C . ASP A 1 222 ? 29.658 -8.207 -39.195 1.00 82.06 222 ASP A C 1
ATOM 1657 O O . ASP A 1 222 ? 30.227 -7.977 -40.263 1.00 82.06 222 ASP A O 1
ATOM 1661 N N . ASP A 1 223 ? 28.383 -8.616 -39.156 1.00 77.06 223 ASP A N 1
ATOM 1662 C CA . ASP A 1 223 ? 27.588 -8.889 -40.363 1.00 77.06 223 ASP A CA 1
ATOM 1663 C C . ASP A 1 223 ? 27.530 -7.673 -41.305 1.00 77.06 223 ASP A C 1
ATOM 1665 O O . ASP A 1 223 ? 27.657 -7.795 -42.527 1.00 77.06 223 ASP A O 1
ATOM 1669 N N . ALA A 1 224 ? 27.350 -6.474 -40.744 1.00 73.69 224 ALA A N 1
ATOM 1670 C CA . ALA A 1 224 ? 27.258 -5.248 -41.527 1.00 73.69 224 ALA A CA 1
ATOM 1671 C C . ALA A 1 224 ? 28.611 -4.817 -42.132 1.00 73.69 224 ALA A C 1
ATOM 1673 O O . ALA A 1 224 ? 28.620 -4.166 -43.179 1.00 73.69 224 ALA A O 1
ATOM 1674 N N . ILE A 1 225 ? 29.739 -5.176 -41.507 1.00 75.19 225 ILE A N 1
ATOM 1675 C CA . ILE A 1 225 ? 31.092 -4.959 -42.041 1.00 75.19 225 ILE A CA 1
ATOM 1676 C C . ILE A 1 225 ? 31.335 -5.867 -43.241 1.00 75.19 225 ILE A C 1
ATOM 1678 O O . ILE A 1 225 ? 31.674 -5.369 -44.315 1.00 75.19 225 ILE A O 1
ATOM 1682 N N . VAL A 1 226 ? 31.109 -7.175 -43.079 1.00 78.81 226 VAL A N 1
ATOM 1683 C CA . VAL A 1 226 ? 31.401 -8.187 -44.108 1.00 78.81 226 VAL A CA 1
ATOM 1684 C C . VAL A 1 226 ? 30.685 -7.873 -45.423 1.00 78.81 226 VAL A C 1
ATOM 1686 O O . VAL A 1 226 ? 31.258 -8.021 -46.501 1.00 78.81 226 VAL A O 1
ATOM 1689 N N . VAL A 1 227 ? 29.438 -7.399 -45.356 1.00 73.44 227 VAL A N 1
ATOM 1690 C CA . VAL A 1 227 ? 28.662 -7.044 -46.555 1.00 73.44 227 VAL A CA 1
ATOM 1691 C C . VAL A 1 227 ? 29.226 -5.814 -47.271 1.00 73.44 227 VAL A C 1
ATOM 1693 O O . VAL A 1 227 ? 29.194 -5.775 -48.496 1.00 73.44 227 VAL A O 1
ATOM 1696 N N . VAL A 1 228 ? 29.732 -4.815 -46.543 1.00 70.81 228 VAL A N 1
ATOM 1697 C CA . VAL A 1 228 ? 30.269 -3.582 -47.146 1.00 70.81 228 VAL A CA 1
ATOM 1698 C C . VAL A 1 228 ? 31.697 -3.766 -47.653 1.00 70.81 228 VAL A C 1
ATOM 1700 O O . VAL A 1 228 ? 32.060 -3.136 -48.638 1.00 70.81 228 VAL A O 1
ATOM 1703 N N . GLU A 1 229 ? 32.495 -4.633 -47.028 1.00 70.69 229 GLU A N 1
ATOM 1704 C CA . GLU A 1 229 ? 33.844 -4.965 -47.507 1.00 70.69 229 GLU A CA 1
ATOM 1705 C C . GLU A 1 229 ? 33.819 -5.817 -48.790 1.00 70.69 229 GLU A C 1
ATOM 1707 O O . GLU A 1 229 ? 34.741 -5.756 -49.600 1.00 70.69 229 GLU A O 1
ATOM 1712 N N . ASN A 1 230 ? 32.749 -6.588 -49.002 1.00 67.81 230 ASN A N 1
ATOM 1713 C CA . ASN A 1 230 ? 32.584 -7.466 -50.163 1.00 67.81 230 ASN A CA 1
ATOM 1714 C C . ASN A 1 230 ? 31.935 -6.782 -51.393 1.00 67.81 230 ASN A C 1
ATOM 1716 O O . ASN A 1 230 ? 31.599 -7.465 -52.363 1.00 67.81 230 ASN A O 1
ATOM 1720 N N . VAL A 1 231 ? 31.717 -5.461 -51.356 1.00 55.62 231 VAL A N 1
ATOM 1721 C CA . VAL A 1 231 ? 31.122 -4.648 -52.443 1.00 55.62 231 VAL A CA 1
ATOM 1722 C C . VAL A 1 231 ? 32.139 -3.651 -52.980 1.00 55.62 231 VAL A C 1
ATOM 1724 O O . VAL A 1 231 ? 32.240 -3.552 -54.224 1.00 55.62 231 VAL A O 1
#

Secondary structure (DSSP, 8-state):
-EE-HHHHHHTT--HHHHHHHHHHHS---EEEEETPSS--TT----EEEE------SHHHHHT-EEEE-TTS-EEEHHHHEE-----S--S---EETTEE-------PPTT--HHHHHHHHHHHHHHHGGGPPTT-----S--SHHHHHHHHHHHHHHHHHHHHHHHHHHHHHH--HHHHHHHHHHHHHHHHHHHHHHHHTT----HHHHHHHHHHHHHHHHHHHHHHHT-

Foldseek 3Di:
DAFAPVLCVVVVHDVVLLVVLLVVQQDFDQPAWDQPPPHDPPDPDIGGDGDRHGDDAQVSQQQRWRDQDPVRDTDGNVSGGDTDDDDPDPPDFDDDPNHGDDDDDDDDDPLDDLQVVVVVVVVVCVVCVVVDDPPDDDDCPDGCVVVFVVLVVVLVVVVVVLLVVLLVVCCVVVVDNVLSVVLSVQLVVVVVVVVVVCVVVSHDDGNVVSVVSVVVSVVSSVVSVVVSVVD

Radius of gyration: 35.89 Å; chains: 1; bounding box: 94×34×96 Å

pLDDT: mean 89.96, std 5.8, range [55.62, 97.31]

Sequence (231 aa):
MWLDPAKLNNFQLTPVDVKNAITAQNVQVSSGQLGGLPSISGQQLNATIIGKTRLQTAEQFGNIFLKVNTDGSQVRLKDVATVGLGAENYSTDSQFDGKPASGLAIKLATGANALDTAKAIRATVSSLEPFFPPGMKVVYPYDTTPVVSESINGVVHTLIEAIVLVFLVMYLFLQNFRATVITTMTVPVVLLGTFGILAAFGFTINTLTMFGMVLAIGLLVDDAIVVVENV

Organism: NCBI:txid34065

InterPro domains:
  IPR001036 Acriflavin resistance protein [PF00873] (2-231)
  IPR001036 Acriflavin resistance protein [PR00702] (151-174)
  IPR001036 Acriflavin resistance protein [PR00702] (178-199)
  IPR001036 Acriflavin resistance protein [PR00702] (206-230)
  IPR001036 Acriflavin resistance protein [PTHR32063] (2-231)
  IPR027463 Multidrug efflux transporter AcrB TolC docking domain, DN/DC subdomains [G3DSA:3.30.2090.10] (2-93)
  IPR027463 Multidrug efflux transporter AcrB TolC docking domain, DN/DC subdomains [SSF82714] (2-87)